Protein AF-A0A969QSE3-F1 (afdb_monomer_lite)

Secondary structure (DSSP, 8-state):
-EE---TTT-TT-SS--TTTHHHHHHHHHHHHHHHT-TT----EEEESSTT-TT-GGGSSEEEEEEETTEEEEEE---TTS-S--EEEEEEEEGGGHHHHHHHHHHHHHHHPPTT--HHHHHHHH-HHHHHHHHHHPPP-----SS-----------HHHHHHHHHHHHHHTS-HHHHHHHHHHHHHHHHHHTT-

Structure (mmCIF, N/CA/C/O backbone):
data_AF-A0A969QSE3-F1
#
_entry.id   AF-A0A969QSE3-F1
#
loop_
_atom_site.group_PDB
_atom_site.id
_atom_site.type_symbol
_atom_site.label_atom_id
_atom_site.label_alt_id
_atom_site.label_comp_id
_atom_site.label_asym_id
_atom_site.label_entity_id
_atom_site.label_seq_id
_atom_site.pdbx_PDB_ins_code
_atom_site.Cartn_x
_atom_site.Cartn_y
_atom_site.Cartn_z
_atom_site.occupancy
_atom_site.B_iso_or_equiv
_atom_site.auth_seq_id
_atom_site.auth_comp_id
_atom_site.auth_asym_id
_atom_site.auth_atom_id
_atom_site.pdbx_PDB_model_num
ATOM 1 N N . SER A 1 1 ? 9.132 3.512 5.577 1.00 93.38 1 SER A N 1
ATOM 2 C CA . SER A 1 1 ? 8.564 3.613 4.216 1.00 93.38 1 SER A CA 1
ATOM 3 C C . SER A 1 1 ? 9.382 4.597 3.387 1.00 93.38 1 SER A C 1
ATOM 5 O O . SER A 1 1 ? 10.108 5.390 3.974 1.00 93.38 1 SER A O 1
ATOM 7 N N . MET A 1 2 ? 9.326 4.534 2.052 1.00 97.81 2 MET A N 1
ATOM 8 C CA . MET A 1 2 ? 10.009 5.485 1.151 1.00 97.81 2 MET A CA 1
ATOM 9 C C . MET A 1 2 ? 9.175 5.749 -0.107 1.00 97.81 2 MET A C 1
ATOM 11 O O . MET A 1 2 ? 8.493 4.849 -0.591 1.00 97.81 2 MET A O 1
ATOM 15 N N . ALA A 1 3 ? 9.269 6.954 -0.664 1.00 98.38 3 ALA A N 1
ATOM 16 C CA . ALA A 1 3 ? 8.652 7.330 -1.933 1.00 98.38 3 ALA A CA 1
ATOM 17 C C . ALA A 1 3 ? 9.656 8.064 -2.828 1.00 98.38 3 ALA A C 1
ATOM 19 O O . ALA A 1 3 ? 10.580 8.700 -2.326 1.00 98.38 3 ALA A O 1
ATOM 20 N N . CYS A 1 4 ? 9.476 7.991 -4.150 1.00 98.38 4 CYS A N 1
ATOM 21 C CA . CYS A 1 4 ? 10.187 8.881 -5.072 1.00 98.38 4 CYS A CA 1
ATOM 22 C C . CYS A 1 4 ? 9.417 10.199 -5.253 1.00 98.38 4 CYS A C 1
ATOM 24 O O . CYS A 1 4 ? 8.194 10.180 -5.078 1.00 98.38 4 CYS A O 1
ATOM 26 N N . PRO A 1 5 ? 10.072 11.282 -5.716 1.00 98.31 5 PRO A N 1
ATOM 27 C CA . PRO A 1 5 ? 9.409 12.571 -5.916 1.00 98.31 5 PRO A CA 1
ATOM 28 C C . PRO A 1 5 ? 8.166 12.492 -6.808 1.00 98.31 5 PRO A C 1
ATOM 30 O O . PRO A 1 5 ? 7.096 12.957 -6.432 1.00 98.31 5 PRO A O 1
ATOM 33 N N . ALA A 1 6 ? 8.279 11.806 -7.953 1.00 98.38 6 ALA A N 1
ATOM 34 C CA . ALA A 1 6 ? 7.223 11.729 -8.963 1.00 98.38 6 ALA A CA 1
ATOM 35 C C . ALA A 1 6 ? 6.700 13.128 -9.363 1.00 98.38 6 ALA A C 1
ATOM 37 O O . ALA A 1 6 ? 7.498 14.015 -9.666 1.00 98.38 6 ALA A O 1
ATOM 38 N N . LEU A 1 7 ? 5.384 13.325 -9.424 1.00 96.75 7 LEU A N 1
ATOM 39 C CA . LEU A 1 7 ? 4.792 14.622 -9.741 1.00 96.75 7 LEU A CA 1
ATOM 40 C C . LEU A 1 7 ? 5.011 15.631 -8.593 1.00 96.75 7 LE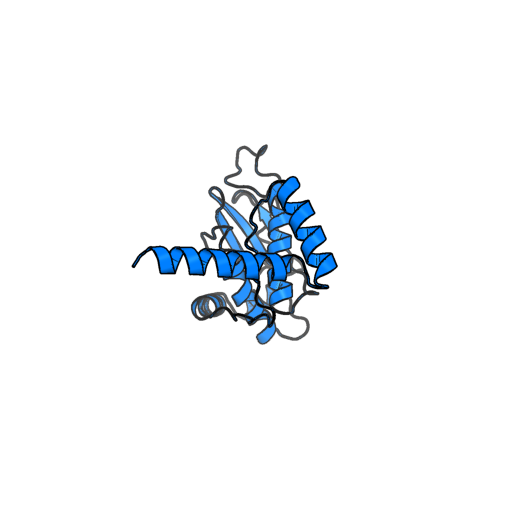U A C 1
ATOM 42 O O . LEU A 1 7 ? 4.916 15.250 -7.423 1.00 96.75 7 LEU A O 1
ATOM 46 N N . PRO A 1 8 ? 5.227 16.928 -8.893 1.00 97.31 8 PRO A N 1
ATOM 47 C CA . PRO A 1 8 ? 5.094 17.569 -10.209 1.00 97.31 8 PRO A CA 1
ATOM 48 C C . PRO A 1 8 ? 6.410 17.708 -10.998 1.00 97.31 8 PRO A C 1
ATOM 50 O O . PRO A 1 8 ? 6.396 18.232 -12.106 1.00 97.31 8 PRO A O 1
ATOM 53 N N . THR A 1 9 ? 7.551 17.301 -10.438 1.00 97.44 9 THR A N 1
ATOM 54 C CA . THR A 1 9 ? 8.877 17.646 -10.986 1.00 97.44 9 THR A CA 1
ATOM 55 C C . THR A 1 9 ? 9.493 16.559 -11.863 1.00 97.44 9 THR A C 1
ATOM 57 O O . THR A 1 9 ? 10.324 16.857 -12.719 1.00 97.44 9 THR A O 1
ATOM 60 N N . CYS A 1 10 ? 9.105 15.295 -11.689 1.00 98.06 10 CYS A N 1
ATOM 61 C CA . CYS A 1 10 ? 9.597 14.197 -12.513 1.00 98.06 10 CYS A CA 1
ATOM 62 C C . CYS A 1 10 ? 8.809 14.111 -13.826 1.00 98.06 10 CYS A C 1
ATOM 64 O O . CYS A 1 10 ? 7.653 13.692 -13.833 1.00 98.06 10 CYS A O 1
ATOM 66 N N . GLY A 1 11 ? 9.462 14.411 -14.952 1.00 97.38 11 GLY A N 1
ATOM 67 C CA . GLY A 1 11 ? 8.855 14.317 -16.289 1.00 97.38 11 GLY A CA 1
ATOM 68 C C . GLY A 1 11 ? 8.503 12.895 -16.753 1.00 97.38 11 GLY A C 1
ATOM 69 O O . GLY A 1 11 ? 7.900 12.738 -17.808 1.00 97.38 11 GLY A O 1
ATOM 70 N N . LEU A 1 12 ? 8.875 11.864 -15.984 1.00 97.88 12 LEU A N 1
ATOM 71 C CA . LEU A 1 12 ? 8.561 10.456 -16.262 1.00 97.88 12 LEU A CA 1
ATOM 72 C C . LEU A 1 12 ? 7.445 9.902 -15.363 1.00 97.88 12 LEU A C 1
ATOM 74 O O . LEU A 1 12 ? 7.096 8.728 -15.474 1.00 97.88 12 LEU A O 1
ATOM 78 N N . ALA A 1 13 ? 6.922 10.701 -14.429 1.00 97.56 13 ALA A N 1
ATOM 79 C CA . ALA A 1 13 ? 5.898 10.239 -13.506 1.00 97.56 13 ALA A CA 1
ATOM 80 C C . ALA A 1 13 ? 4.570 9.996 -14.234 1.00 97.56 13 ALA A C 1
ATOM 82 O O . ALA A 1 13 ? 4.038 10.885 -14.895 1.00 97.56 13 ALA A O 1
ATOM 83 N N . THR A 1 14 ? 4.014 8.796 -14.071 1.00 97.19 14 THR A N 1
ATOM 84 C CA . THR A 1 14 ? 2.675 8.438 -14.557 1.00 97.19 14 THR A CA 1
ATOM 85 C C . THR A 1 14 ? 1.607 8.710 -13.499 1.00 97.19 14 THR A C 1
ATOM 87 O O . THR A 1 14 ? 0.441 8.921 -13.831 1.00 97.19 14 THR A O 1
ATOM 90 N N . THR A 1 15 ? 1.994 8.732 -12.219 1.00 97.50 15 THR A N 1
ATOM 91 C CA . THR A 1 15 ? 1.124 9.082 -11.092 1.00 97.50 15 THR A CA 1
ATOM 92 C C . THR A 1 15 ? 1.912 9.617 -9.888 1.00 97.50 15 THR A C 1
ATOM 94 O O . THR A 1 15 ? 3.134 9.764 -9.935 1.00 97.50 15 THR A O 1
ATOM 97 N N . GLU A 1 16 ? 1.202 9.944 -8.810 1.00 98.00 16 GLU A N 1
ATOM 98 C CA . GLU A 1 16 ? 1.751 10.484 -7.569 1.00 98.00 16 GLU A CA 1
ATOM 99 C C . GLU A 1 16 ? 2.564 9.441 -6.788 1.00 98.00 16 GLU A C 1
ATOM 101 O O . GLU A 1 16 ? 2.345 8.235 -6.902 1.00 98.00 16 GLU A O 1
ATOM 106 N N . SER A 1 17 ? 3.492 9.909 -5.951 1.00 98.00 17 SER A N 1
ATOM 107 C CA . SER A 1 17 ? 4.258 9.053 -5.038 1.00 98.00 17 SER A CA 1
ATOM 108 C C . SER A 1 17 ? 4.524 9.762 -3.710 1.00 98.00 17 SER A C 1
ATOM 110 O O . SER A 1 17 ? 3.801 9.529 -2.746 1.00 98.00 17 SER A O 1
ATOM 112 N N . GLU A 1 18 ? 5.491 10.685 -3.648 1.00 98.25 18 GLU A N 1
ATOM 113 C CA . GLU A 1 18 ? 5.876 11.372 -2.402 1.00 98.25 18 GLU A CA 1
ATOM 114 C C . GLU A 1 18 ? 4.697 12.067 -1.712 1.00 98.25 18 GLU A C 1
ATOM 116 O O . GLU A 1 18 ? 4.471 11.872 -0.520 1.00 98.25 18 GLU A O 1
ATOM 121 N N . ARG A 1 19 ? 3.904 12.826 -2.477 1.00 97.75 19 ARG A N 1
ATOM 122 C CA . ARG A 1 19 ? 2.812 13.653 -1.944 1.00 97.75 19 ARG A CA 1
ATOM 123 C C . ARG A 1 19 ? 1.616 12.856 -1.419 1.00 97.75 19 ARG A C 1
ATOM 125 O O . ARG A 1 19 ? 0.876 13.368 -0.586 1.00 97.75 19 ARG A O 1
ATOM 132 N N . VAL A 1 20 ? 1.422 11.624 -1.893 1.00 97.00 20 VAL A N 1
ATOM 133 C CA . VAL A 1 20 ? 0.294 10.759 -1.496 1.00 97.00 20 VAL A CA 1
ATOM 134 C C . VAL A 1 20 ? 0.697 9.666 -0.513 1.00 97.00 20 VAL A C 1
ATOM 136 O O . VAL A 1 20 ? -0.157 9.178 0.220 1.00 97.00 20 VAL A O 1
ATOM 139 N N . LEU A 1 21 ? 1.980 9.298 -0.427 1.00 97.75 21 LEU A N 1
ATOM 140 C CA . LEU A 1 21 ? 2.430 8.242 0.480 1.00 97.75 21 LEU A CA 1
ATOM 141 C C . LEU A 1 21 ? 1.956 8.441 1.939 1.00 97.75 21 LEU A C 1
ATOM 143 O O . LEU A 1 21 ? 1.525 7.449 2.526 1.00 97.75 21 LEU A O 1
ATOM 147 N N . PRO A 1 22 ? 1.962 9.652 2.541 1.00 97.44 22 PRO A N 1
ATOM 148 C CA . PRO A 1 22 ? 1.460 9.837 3.904 1.00 97.44 22 PRO A CA 1
ATOM 149 C C . PRO A 1 22 ? 0.011 9.365 4.101 1.00 97.44 22 PRO A C 1
ATOM 151 O O . PRO A 1 22 ? -0.251 8.604 5.032 1.00 97.44 22 PRO A O 1
ATOM 154 N N . SER A 1 23 ? -0.908 9.720 3.194 1.00 96.94 23 SER A N 1
ATOM 155 C CA . SER A 1 23 ? -2.316 9.306 3.291 1.00 96.94 23 SER A CA 1
ATOM 156 C C . SER A 1 23 ? -2.495 7.811 3.024 1.00 96.94 23 SER A C 1
ATOM 158 O O . SER A 1 23 ? -3.312 7.154 3.668 1.00 96.94 23 SER A O 1
ATOM 160 N N . ILE A 1 24 ? -1.688 7.227 2.133 1.00 96.56 24 ILE A N 1
ATOM 161 C CA . ILE A 1 24 ? -1.673 5.775 1.914 1.00 96.56 24 ILE A CA 1
ATOM 162 C C . ILE A 1 24 ? -1.216 5.030 3.169 1.00 96.56 24 ILE A C 1
ATOM 164 O O . ILE A 1 24 ? -1.834 4.036 3.544 1.00 96.56 24 ILE A O 1
ATOM 168 N N . LEU A 1 25 ? -0.185 5.515 3.864 1.00 96.69 25 LEU A N 1
ATOM 169 C CA . LEU A 1 25 ? 0.281 4.903 5.110 1.00 96.69 25 LEU A CA 1
ATOM 170 C C . LEU A 1 25 ? -0.770 4.986 6.224 1.00 96.69 25 LEU A C 1
ATOM 172 O O . LEU A 1 25 ? -0.917 4.031 6.984 1.00 96.69 25 LEU A O 1
ATOM 176 N N . GLU A 1 26 ? -1.521 6.085 6.318 1.00 96.62 26 GLU A N 1
ATOM 177 C CA . GLU A 1 26 ? -2.655 6.199 7.246 1.00 96.62 26 GLU A CA 1
ATOM 178 C C . GLU A 1 26 ? -3.741 5.161 6.946 1.00 96.62 26 GLU A C 1
ATOM 180 O O . GLU A 1 26 ? -4.214 4.480 7.859 1.00 96.62 26 GLU A O 1
ATOM 185 N N . ARG A 1 27 ? -4.088 4.976 5.668 1.00 96.19 27 ARG A N 1
ATOM 186 C CA . ARG A 1 27 ? -5.067 3.968 5.230 1.00 96.19 27 ARG A CA 1
ATOM 187 C C . ARG A 1 27 ? -4.594 2.549 5.539 1.00 96.19 27 ARG A C 1
ATOM 189 O O . ARG A 1 27 ? -5.343 1.781 6.134 1.00 96.19 27 ARG A O 1
ATOM 196 N N . VAL A 1 28 ? -3.335 2.223 5.239 1.00 96.00 28 VAL A N 1
ATOM 197 C CA . VAL A 1 28 ? -2.715 0.931 5.592 1.00 96.00 28 VAL A CA 1
ATOM 198 C C . VAL A 1 28 ? -2.799 0.677 7.102 1.00 96.00 28 VAL A C 1
ATOM 200 O O . VAL A 1 28 ? -3.270 -0.379 7.520 1.00 96.00 28 VAL A O 1
ATOM 203 N N . ARG A 1 29 ? -2.401 1.654 7.931 1.00 95.50 29 ARG A N 1
ATOM 204 C CA . ARG A 1 29 ? -2.464 1.554 9.403 1.00 95.50 29 ARG A CA 1
ATOM 205 C C . ARG A 1 29 ? -3.890 1.388 9.920 1.00 95.50 29 ARG A C 1
ATOM 207 O O . ARG A 1 29 ? -4.115 0.632 10.862 1.00 95.50 29 ARG A O 1
ATOM 214 N N . SER A 1 30 ? -4.854 2.071 9.305 1.00 95.62 30 SER A N 1
ATOM 215 C CA . SER A 1 30 ? -6.275 1.928 9.630 1.00 95.62 30 SER A CA 1
ATOM 216 C C . SER A 1 30 ? -6.756 0.492 9.402 1.00 95.62 30 SER A C 1
ATOM 218 O O . SER A 1 30 ? -7.373 -0.097 10.292 1.00 95.62 30 SER A O 1
ATOM 220 N N . VAL A 1 31 ? -6.396 -0.122 8.267 1.00 95.06 31 VAL A N 1
ATOM 221 C CA . VAL A 1 31 ? -6.729 -1.531 7.991 1.00 95.06 31 VAL A CA 1
ATOM 222 C C . VAL A 1 31 ? -6.015 -2.465 8.970 1.00 95.06 31 VAL A C 1
ATOM 224 O O . VAL A 1 31 ? -6.662 -3.346 9.530 1.00 95.06 31 VAL A O 1
ATOM 227 N N . LEU A 1 32 ? -4.725 -2.247 9.248 1.00 94.56 32 LEU A N 1
ATOM 228 C CA . LEU A 1 32 ? -3.975 -3.034 10.239 1.00 94.56 32 LEU A CA 1
ATOM 229 C C . LEU A 1 32 ? -4.628 -2.994 11.624 1.00 94.56 32 LEU A C 1
ATOM 231 O O . LEU A 1 32 ? -4.826 -4.024 12.266 1.00 94.56 32 LEU A O 1
ATOM 235 N N . THR A 1 33 ? -5.052 -1.809 12.053 1.00 94.69 33 THR A N 1
ATOM 236 C CA . THR A 1 33 ? -5.762 -1.622 13.322 1.00 94.69 33 THR A CA 1
ATOM 237 C C . THR A 1 33 ? -7.107 -2.349 13.306 1.00 94.69 33 THR A C 1
ATOM 239 O O . THR A 1 33 ? -7.440 -3.048 14.262 1.00 94.69 33 THR A O 1
ATOM 242 N N . LYS A 1 34 ? -7.860 -2.251 12.200 1.00 92.50 34 LYS A N 1
ATOM 243 C CA . LYS A 1 34 ? -9.152 -2.929 12.010 1.00 92.50 34 LYS A CA 1
ATOM 244 C C . LYS A 1 34 ? -9.036 -4.452 12.124 1.00 92.50 34 LYS A C 1
ATOM 246 O O . LYS A 1 34 ? -9.896 -5.073 12.743 1.00 92.50 34 LYS A O 1
ATOM 251 N N . VAL A 1 35 ? -7.987 -5.055 11.562 1.00 92.38 35 VAL A N 1
ATOM 252 C CA . VAL A 1 35 ? -7.764 -6.512 11.641 1.00 92.38 35 VAL A CA 1
ATOM 253 C C . VAL A 1 35 ? -7.103 -6.949 12.957 1.00 92.38 35 VAL A C 1
ATOM 255 O O . VAL A 1 35 ? -7.000 -8.146 13.237 1.00 92.38 35 VAL A O 1
ATOM 258 N N . GLY A 1 36 ? -6.695 -5.998 13.803 1.00 92.50 36 GLY A N 1
ATOM 259 C CA . GLY A 1 36 ? -6.053 -6.241 15.093 1.00 92.50 36 GLY A CA 1
ATOM 260 C C . GLY A 1 36 ? -4.581 -6.636 14.973 1.00 92.50 36 GLY A C 1
ATOM 261 O O . GLY A 1 36 ? -4.186 -7.617 15.601 1.00 92.50 36 GLY A O 1
ATOM 262 N N . LEU A 1 37 ? -3.829 -5.898 14.150 1.00 93.06 37 LEU A N 1
ATOM 263 C CA . LEU A 1 37 ? -2.371 -5.944 13.960 1.00 93.06 37 LEU A CA 1
ATOM 264 C C . LEU A 1 37 ? -1.739 -4.527 14.102 1.00 93.06 37 LEU A C 1
ATOM 266 O O . LEU A 1 37 ? -1.041 -4.076 13.197 1.00 93.06 37 LEU A O 1
ATOM 270 N N . PRO A 1 38 ? -2.026 -3.748 15.168 1.00 92.06 38 PRO A N 1
ATOM 271 C CA . PRO A 1 38 ? -1.598 -2.342 15.253 1.00 92.06 38 PRO A CA 1
ATOM 272 C C . PRO A 1 38 ? -0.080 -2.152 15.414 1.00 92.06 38 PRO A C 1
ATOM 274 O O . PRO A 1 38 ? 0.448 -1.125 14.993 1.00 92.06 38 PRO A O 1
ATOM 277 N N . GLU A 1 39 ? 0.606 -3.135 16.001 1.00 90.62 39 GLU A N 1
ATOM 278 C CA . GLU A 1 39 ? 2.053 -3.096 16.261 1.00 90.62 39 GLU A CA 1
ATOM 279 C C . GLU A 1 39 ? 2.882 -3.642 15.088 1.00 90.62 39 GLU A C 1
ATOM 281 O O . GLU A 1 39 ? 4.101 -3.489 15.060 1.00 90.62 39 GLU A O 1
ATOM 286 N N . ASP A 1 40 ? 2.240 -4.286 14.109 1.00 91.19 40 ASP A N 1
ATOM 287 C CA . ASP A 1 40 ? 2.937 -4.827 12.950 1.00 91.19 40 ASP A CA 1
ATOM 288 C C . ASP A 1 40 ? 3.399 -3.689 12.022 1.00 91.19 40 ASP A C 1
ATOM 290 O O . ASP A 1 40 ? 2.704 -2.694 11.769 1.00 91.19 40 ASP A O 1
ATOM 294 N N . HIS A 1 41 ? 4.615 -3.827 11.501 1.00 87.75 41 HIS A N 1
ATOM 295 C CA . HIS A 1 41 ? 5.249 -2.838 10.638 1.00 87.75 41 HIS A CA 1
ATOM 296 C C . HIS A 1 41 ? 5.762 -3.501 9.372 1.00 87.75 41 HIS A C 1
ATOM 298 O O . HIS A 1 41 ? 6.498 -4.479 9.441 1.00 87.75 41 HIS A O 1
ATOM 304 N N . PHE A 1 42 ? 5.416 -2.925 8.221 1.00 93.81 42 PHE A N 1
ATOM 305 C CA . PHE A 1 42 ? 5.817 -3.447 6.917 1.00 93.81 42 PHE A CA 1
ATOM 306 C C . PHE A 1 42 ? 6.693 -2.450 6.163 1.00 93.81 42 PHE A C 1
ATOM 308 O O . PHE A 1 42 ? 6.499 -1.226 6.222 1.00 93.81 42 PHE A O 1
ATOM 315 N N . VAL A 1 43 ? 7.639 -2.967 5.386 1.00 96.88 43 VAL A N 1
ATOM 316 C CA . VAL A 1 43 ? 8.444 -2.175 4.459 1.00 96.88 43 VAL A CA 1
ATOM 317 C C . VAL A 1 43 ? 7.569 -1.753 3.281 1.00 96.88 43 VAL A C 1
ATOM 319 O O . VAL A 1 43 ? 7.394 -2.492 2.318 1.00 96.88 43 VAL A O 1
ATOM 322 N N . VAL A 1 44 ? 7.037 -0.530 3.348 1.00 97.81 44 VAL A N 1
ATOM 323 C CA . VAL A 1 44 ? 6.234 0.074 2.270 1.00 97.81 44 VAL A CA 1
ATOM 324 C C . VAL A 1 44 ? 7.080 0.997 1.402 1.00 97.81 44 VAL A C 1
ATOM 326 O O . VAL A 1 44 ? 7.740 1.906 1.924 1.00 97.81 44 VAL A O 1
ATOM 329 N N . ARG A 1 45 ? 7.039 0.815 0.080 1.00 98.38 45 ARG A N 1
ATOM 330 C CA . ARG A 1 45 ? 7.729 1.694 -0.876 1.00 98.38 45 ARG A CA 1
ATOM 331 C C . ARG A 1 45 ? 6.833 2.045 -2.058 1.00 98.38 45 ARG A C 1
ATOM 333 O O . ARG A 1 45 ? 6.082 1.204 -2.537 1.00 98.38 45 ARG A O 1
ATOM 340 N N . MET A 1 46 ? 6.929 3.283 -2.534 1.00 98.44 46 MET A N 1
ATOM 341 C CA . MET A 1 46 ? 6.085 3.803 -3.611 1.00 98.44 46 MET A CA 1
ATOM 342 C C . MET A 1 46 ? 6.921 4.509 -4.683 1.00 98.44 46 MET A C 1
ATOM 344 O O . MET A 1 46 ? 7.838 5.270 -4.371 1.00 98.44 46 MET A O 1
ATOM 348 N N . THR A 1 47 ? 6.615 4.263 -5.955 1.00 98.56 47 THR A N 1
ATOM 349 C CA . THR A 1 47 ? 7.166 5.015 -7.086 1.00 98.56 47 THR A CA 1
ATOM 350 C C . THR A 1 47 ? 6.072 5.451 -8.039 1.00 98.56 47 THR A C 1
ATOM 352 O O . THR A 1 47 ? 5.118 4.725 -8.282 1.00 98.56 47 THR A O 1
ATOM 355 N N . GLY A 1 48 ? 6.231 6.633 -8.631 1.00 98.12 48 GLY A N 1
ATOM 356 C CA . GLY A 1 48 ? 5.254 7.188 -9.571 1.00 98.12 48 GLY A CA 1
ATOM 357 C C . GLY A 1 48 ? 5.367 6.654 -11.000 1.00 98.12 48 GLY A C 1
ATOM 358 O O . GLY A 1 48 ? 4.635 7.127 -11.855 1.00 98.12 48 GLY A O 1
ATOM 359 N N . CYS A 1 49 ? 6.304 5.745 -11.287 1.00 98.19 49 CYS A N 1
ATOM 360 C CA . CYS A 1 49 ? 6.520 5.098 -12.589 1.00 98.19 49 CYS A CA 1
ATOM 361 C C . CYS A 1 49 ? 7.341 3.793 -12.397 1.00 98.19 49 CYS A C 1
ATOM 363 O O . CYS A 1 49 ? 7.889 3.592 -11.299 1.00 98.19 49 CYS A O 1
ATOM 365 N N . PRO A 1 50 ? 7.488 2.924 -13.422 1.00 98.06 50 PRO A N 1
ATOM 366 C CA . PRO A 1 50 ? 8.195 1.639 -13.298 1.00 98.06 50 PRO A CA 1
ATOM 367 C C . PRO A 1 50 ? 9.727 1.734 -13.184 1.00 98.06 50 PRO A C 1
ATOM 369 O O . PRO A 1 50 ? 10.384 0.718 -12.970 1.00 98.06 50 PRO A O 1
ATOM 372 N N . ASN A 1 51 ? 10.321 2.934 -13.234 1.00 98.31 51 ASN A N 1
ATOM 373 C CA . ASN A 1 51 ? 11.777 3.115 -13.098 1.00 98.31 51 ASN A CA 1
ATOM 374 C C . ASN A 1 51 ? 12.330 2.727 -11.715 1.00 98.31 51 ASN A C 1
ATOM 376 O O . ASN A 1 51 ? 13.533 2.544 -11.559 1.00 98.31 51 ASN A O 1
ATOM 380 N N . GLY A 1 52 ? 11.478 2.633 -10.689 1.00 97.31 52 GLY A N 1
ATOM 381 C CA . GLY A 1 52 ? 11.873 2.037 -9.413 1.00 97.31 52 GLY A CA 1
ATOM 382 C C . GLY A 1 52 ? 12.802 2.883 -8.529 1.00 97.31 52 GLY A C 1
ATOM 383 O O . GLY A 1 52 ? 13.509 2.318 -7.700 1.00 97.31 52 GLY A O 1
ATOM 384 N N . CYS A 1 53 ? 12.794 4.221 -8.629 1.00 98.31 53 CYS A N 1
ATOM 385 C CA . CYS A 1 53 ? 13.705 5.106 -7.875 1.00 98.31 53 CYS A CA 1
ATOM 386 C C . CYS A 1 53 ? 13.680 4.897 -6.346 1.00 98.31 53 CYS A C 1
ATOM 388 O O . CYS A 1 53 ? 14.713 4.991 -5.689 1.00 98.31 53 CYS A O 1
ATOM 390 N N . ALA A 1 54 ? 12.513 4.588 -5.771 1.00 97.88 54 ALA A N 1
ATOM 391 C CA . ALA A 1 54 ? 12.371 4.305 -4.340 1.00 97.88 54 ALA A CA 1
ATOM 392 C C . ALA A 1 54 ? 12.617 2.832 -3.982 1.00 97.88 54 ALA A C 1
ATOM 394 O O . ALA A 1 54 ? 12.355 2.438 -2.851 1.00 97.88 54 ALA A O 1
ATOM 395 N N . ARG A 1 55 ? 13.107 2.018 -4.927 1.00 98.00 55 ARG A N 1
ATOM 396 C CA . ARG A 1 55 ? 13.347 0.572 -4.796 1.00 98.00 55 ARG A CA 1
ATOM 397 C C . ARG A 1 55 ? 12.094 -0.221 -4.363 1.00 98.00 55 ARG A C 1
ATOM 399 O O . ARG A 1 55 ? 12.177 -0.958 -3.375 1.00 98.00 55 ARG A O 1
ATOM 406 N N . PRO A 1 56 ? 10.943 -0.075 -5.055 1.00 97.94 56 PRO A N 1
ATOM 407 C CA . PRO A 1 56 ? 9.677 -0.714 -4.679 1.00 97.94 56 PRO A CA 1
ATOM 408 C C . PRO A 1 56 ? 9.699 -2.238 -4.843 1.00 97.94 56 PRO A C 1
ATOM 410 O O . PRO A 1 56 ? 9.025 -2.932 -4.098 1.00 97.94 56 PRO A O 1
ATOM 413 N N . TYR A 1 57 ? 10.543 -2.766 -5.733 1.00 98.06 57 TYR A N 1
ATOM 414 C CA . TYR A 1 57 ? 10.728 -4.207 -5.952 1.00 98.06 57 TYR A CA 1
ATOM 415 C C . TYR A 1 57 ? 11.487 -4.917 -4.815 1.00 98.06 57 TYR A C 1
ATOM 417 O O . TYR A 1 57 ? 11.716 -6.115 -4.877 1.00 98.06 57 TYR A O 1
ATOM 425 N N . LEU A 1 58 ? 11.901 -4.174 -3.785 1.00 97.69 58 LEU A N 1
ATOM 426 C CA . LEU A 1 58 ? 12.542 -4.667 -2.561 1.00 97.69 58 LEU A CA 1
ATOM 427 C C . LEU A 1 58 ? 11.698 -4.290 -1.328 1.00 97.69 58 LEU A C 1
ATOM 429 O O . LEU A 1 58 ? 12.239 -3.976 -0.270 1.00 97.69 58 LEU A O 1
ATOM 433 N N . ALA A 1 59 ? 10.381 -4.171 -1.488 1.00 97.62 59 ALA A N 1
ATOM 434 C CA . ALA A 1 59 ? 9.447 -3.867 -0.410 1.00 97.62 59 ALA A CA 1
ATOM 435 C C . ALA A 1 59 ? 8.512 -5.042 -0.159 1.00 97.62 59 ALA A C 1
ATOM 437 O O . ALA A 1 59 ? 8.068 -5.692 -1.103 1.00 97.62 59 ALA A O 1
ATOM 438 N N . GLU A 1 60 ? 8.159 -5.251 1.107 1.00 97.31 60 GLU A N 1
ATOM 439 C CA . GLU A 1 60 ? 7.075 -6.164 1.471 1.00 97.31 60 GLU A CA 1
ATOM 440 C C . GLU A 1 60 ? 5.758 -5.719 0.818 1.00 97.31 60 GLU A C 1
ATOM 442 O O . GLU A 1 60 ? 4.975 -6.557 0.382 1.00 97.31 60 GLU A O 1
ATOM 447 N N . MET A 1 61 ? 5.551 -4.398 0.700 1.00 97.44 61 MET A N 1
ATOM 448 C CA . MET A 1 61 ? 4.466 -3.785 -0.071 1.00 97.44 61 MET A CA 1
ATOM 449 C C . MET A 1 61 ? 4.999 -2.685 -0.996 1.00 97.44 61 MET A C 1
ATOM 451 O O . MET A 1 61 ? 5.349 -1.583 -0.552 1.00 97.44 61 MET A O 1
ATOM 455 N N . GLY A 1 62 ? 5.053 -2.985 -2.292 1.00 97.94 62 GLY A N 1
ATOM 456 C CA . GLY A 1 62 ? 5.494 -2.072 -3.342 1.00 97.94 62 GLY A CA 1
ATOM 457 C C . GLY A 1 62 ? 4.326 -1.503 -4.147 1.00 97.94 62 GLY A C 1
ATOM 458 O O . GLY A 1 62 ? 3.484 -2.248 -4.638 1.00 97.94 62 GLY A O 1
ATOM 459 N N . PHE A 1 63 ? 4.303 -0.184 -4.332 1.00 98.31 63 PHE A N 1
ATOM 460 C CA . PHE A 1 63 ? 3.364 0.507 -5.221 1.00 98.31 63 PHE A CA 1
ATOM 461 C C . PHE A 1 63 ? 4.121 1.110 -6.401 1.00 98.31 63 PHE A C 1
ATOM 463 O O . PHE A 1 63 ? 4.982 1.970 -6.203 1.00 98.31 63 PHE A O 1
ATOM 470 N N . VAL A 1 64 ? 3.799 0.685 -7.621 1.00 98.50 64 VAL A N 1
ATOM 471 C CA . VAL A 1 64 ? 4.480 1.126 -8.845 1.00 98.50 64 VAL A CA 1
ATOM 472 C C . VAL A 1 64 ? 3.486 1.820 -9.768 1.00 98.50 64 VAL A C 1
ATOM 474 O O . VAL A 1 64 ? 2.515 1.227 -10.217 1.00 98.50 64 VAL A O 1
ATOM 477 N N . GLY A 1 65 ? 3.704 3.100 -10.044 1.00 97.81 65 GLY A N 1
ATOM 478 C CA . GLY A 1 65 ? 2.786 3.923 -10.823 1.00 97.81 65 GLY A CA 1
ATOM 479 C C . GLY A 1 65 ? 2.581 3.431 -12.255 1.00 97.81 65 GLY A C 1
ATOM 480 O O . GLY A 1 65 ? 3.554 3.251 -12.993 1.00 97.81 65 GLY A O 1
ATOM 481 N N . ARG A 1 66 ? 1.314 3.280 -12.665 1.00 95.81 66 ARG A N 1
ATOM 482 C CA . ARG A 1 66 ? 0.929 2.840 -14.018 1.00 95.81 66 ARG A CA 1
ATOM 483 C C . ARG A 1 66 ? 0.193 3.926 -14.799 1.00 95.81 66 ARG A C 1
ATOM 485 O O . ARG A 1 66 ? 0.544 4.201 -15.942 1.00 95.81 66 ARG A O 1
ATOM 492 N N . SER A 1 67 ? -0.797 4.555 -14.177 1.00 96.19 67 SER A N 1
ATOM 493 C CA . SER A 1 67 ? -1.576 5.671 -14.725 1.00 96.19 67 SER A CA 1
ATOM 494 C C . SER A 1 67 ? -2.117 6.525 -13.571 1.00 96.19 67 SER A C 1
ATOM 496 O O . SER A 1 67 ? -2.009 6.100 -12.419 1.00 96.19 67 SER A O 1
ATOM 498 N N . PRO A 1 68 ? -2.705 7.709 -13.816 1.00 96.12 68 PRO A N 1
ATOM 499 C CA . PRO A 1 68 ? -3.202 8.563 -12.739 1.00 96.12 68 PRO A CA 1
ATOM 500 C C . PRO A 1 68 ? -4.148 7.815 -11.783 1.00 96.12 68 PRO A C 1
ATOM 502 O O . PRO A 1 68 ? -5.176 7.298 -12.212 1.00 96.12 68 PRO A O 1
ATOM 505 N N . GLY A 1 69 ? -3.780 7.728 -10.499 1.00 94.81 69 GLY A N 1
ATOM 506 C CA . GLY A 1 69 ? -4.571 7.062 -9.458 1.00 94.81 69 GLY A CA 1
ATOM 507 C C . GLY A 1 69 ? -4.510 5.529 -9.471 1.00 94.81 69 GLY A C 1
ATOM 508 O O . GLY A 1 69 ? -5.220 4.897 -8.691 1.00 94.81 69 GLY A O 1
ATOM 509 N N . VAL A 1 70 ? -3.681 4.924 -10.328 1.00 97.50 70 VAL A N 1
ATOM 510 C CA . VAL A 1 70 ? -3.581 3.468 -10.496 1.00 97.50 70 VAL A CA 1
ATOM 511 C C . VAL A 1 70 ? -2.135 3.008 -10.352 1.00 97.50 70 VAL A C 1
ATOM 513 O O . VAL A 1 70 ? -1.217 3.529 -10.997 1.00 97.50 70 VAL A O 1
ATOM 516 N N . TYR A 1 71 ? -1.954 1.969 -9.546 1.00 98.31 71 TYR A N 1
ATOM 517 C CA . TYR A 1 71 ? -0.659 1.379 -9.237 1.00 98.31 71 TYR A CA 1
ATOM 518 C C . TYR A 1 71 ? -0.649 -0.106 -9.589 1.00 98.31 71 TYR A C 1
ATOM 520 O O . TYR A 1 71 ? -1.646 -0.799 -9.439 1.00 98.31 71 TYR A O 1
ATOM 528 N N . GLU A 1 72 ? 0.488 -0.620 -10.022 1.00 97.94 72 GLU A N 1
ATOM 529 C CA . GLU A 1 72 ? 0.793 -2.036 -9.906 1.00 97.94 72 GLU A CA 1
ATOM 530 C C . GLU A 1 72 ? 1.235 -2.318 -8.464 1.00 97.94 72 GLU A C 1
ATOM 532 O O . GLU A 1 72 ? 2.044 -1.580 -7.891 1.00 97.94 72 GLU A O 1
ATOM 537 N N . PHE A 1 73 ? 0.672 -3.364 -7.865 1.00 97.75 73 PHE A N 1
ATOM 538 C CA . PHE A 1 73 ? 0.929 -3.743 -6.482 1.00 97.75 73 PHE A CA 1
ATOM 539 C C . PHE A 1 73 ? 1.838 -4.969 -6.434 1.00 97.75 73 PHE A C 1
ATOM 541 O O . PHE A 1 73 ? 1.523 -6.005 -7.022 1.00 97.75 73 PHE A O 1
ATOM 548 N N . TRP A 1 74 ? 2.961 -4.831 -5.736 1.00 98.12 74 TRP A N 1
ATOM 549 C CA . TRP A 1 74 ? 4.037 -5.813 -5.635 1.00 98.12 74 TRP A CA 1
ATOM 550 C C . TRP A 1 74 ? 4.161 -6.316 -4.196 1.00 98.12 74 TRP A C 1
ATOM 552 O O . TRP A 1 74 ? 4.109 -5.512 -3.262 1.00 98.12 74 TRP A O 1
ATOM 562 N N . LEU A 1 75 ? 4.348 -7.627 -4.022 1.00 97.44 75 LEU A N 1
ATOM 563 C CA . LEU A 1 75 ? 4.427 -8.290 -2.714 1.00 97.44 75 LEU A CA 1
ATOM 564 C C . LEU A 1 75 ? 5.586 -9.291 -2.651 1.00 97.44 75 LEU A C 1
ATOM 566 O O . LEU A 1 75 ? 6.068 -9.763 -3.677 1.00 97.44 75 LEU A O 1
ATOM 570 N N . GLY A 1 76 ? 5.998 -9.662 -1.437 1.00 93.81 76 GLY A N 1
ATOM 571 C CA . GLY A 1 76 ? 6.831 -10.849 -1.206 1.00 93.81 76 GLY A CA 1
ATOM 572 C C . GLY A 1 76 ? 8.335 -10.621 -1.037 1.00 93.81 76 GLY A C 1
ATOM 573 O O . GLY A 1 76 ? 9.045 -11.594 -0.786 1.00 93.81 76 GLY A O 1
ATOM 574 N N . ALA A 1 77 ? 8.844 -9.384 -1.109 1.00 96.38 77 ALA A N 1
ATOM 575 C CA . ALA A 1 77 ? 10.228 -9.110 -0.697 1.00 96.38 77 ALA A CA 1
ATOM 576 C C . ALA A 1 77 ? 10.381 -9.241 0.824 1.00 96.38 77 ALA A C 1
ATOM 578 O O . ALA A 1 77 ? 9.430 -8.976 1.551 1.00 96.38 77 ALA A O 1
ATOM 579 N N . ASP A 1 78 ? 11.570 -9.596 1.310 1.00 94.00 78 ASP A N 1
ATOM 580 C CA . ASP A 1 78 ? 11.824 -9.718 2.750 1.00 94.00 78 ASP A CA 1
ATOM 581 C C . ASP A 1 78 ? 12.178 -8.366 3.431 1.00 94.00 78 ASP A C 1
ATOM 583 O O . ASP A 1 78 ? 12.626 -7.413 2.769 1.00 94.00 78 ASP A O 1
ATOM 587 N N . PRO A 1 79 ? 12.038 -8.268 4.769 1.00 92.69 79 PRO A N 1
ATOM 588 C CA . PRO A 1 79 ? 12.388 -7.069 5.541 1.00 92.69 79 PRO A CA 1
ATOM 589 C C . PRO A 1 79 ? 13.869 -6.673 5.514 1.00 92.69 79 PRO A C 1
ATOM 591 O O . PRO A 1 79 ? 14.193 -5.532 5.853 1.00 92.69 79 PRO A O 1
ATOM 594 N N . HIS A 1 80 ? 14.767 -7.572 5.111 1.00 94.44 80 HIS A N 1
ATOM 595 C CA . HIS A 1 80 ? 16.207 -7.344 4.965 1.00 94.44 80 HIS A CA 1
ATOM 596 C C . HIS A 1 80 ? 16.624 -7.009 3.518 1.00 94.44 80 HIS A C 1
ATOM 598 O O . HIS A 1 80 ? 17.794 -6.722 3.268 1.00 94.44 80 HIS A O 1
ATOM 604 N N . GLN A 1 81 ? 15.672 -6.975 2.577 1.00 94.31 81 GLN A N 1
ATOM 605 C CA . GLN A 1 81 ? 15.866 -6.708 1.150 1.00 94.31 81 GLN A CA 1
ATOM 606 C C . GLN A 1 81 ? 16.818 -7.680 0.433 1.00 94.31 81 GLN A C 1
ATOM 608 O O . GLN A 1 81 ? 17.551 -7.271 -0.470 1.00 94.31 81 GLN A O 1
ATOM 613 N N . THR A 1 82 ? 16.791 -8.962 0.796 1.00 95.75 82 THR A N 1
ATOM 614 C CA . THR A 1 82 ? 17.570 -10.016 0.113 1.00 95.75 82 THR A CA 1
ATOM 615 C C . THR A 1 82 ? 16.815 -10.704 -1.032 1.00 95.75 82 THR A C 1
ATOM 617 O O . THR A 1 82 ? 17.430 -11.335 -1.891 1.00 95.75 82 THR A O 1
ATOM 620 N N . ARG A 1 83 ? 15.492 -10.534 -1.087 1.00 96.12 83 ARG A N 1
ATOM 621 C CA . ARG A 1 83 ? 14.567 -11.116 -2.063 1.00 96.12 83 ARG A CA 1
ATOM 622 C C . ARG A 1 83 ? 13.785 -10.027 -2.792 1.00 96.12 83 ARG A C 1
ATOM 624 O O . ARG A 1 83 ? 13.394 -9.021 -2.198 1.00 96.12 83 ARG A O 1
ATOM 631 N N . LEU A 1 84 ? 13.549 -10.243 -4.085 1.00 97.12 84 LEU A N 1
ATOM 632 C CA . LEU A 1 84 ? 12.706 -9.373 -4.904 1.00 97.12 84 LEU A CA 1
ATOM 633 C C . LEU A 1 84 ? 11.222 -9.651 -4.647 1.00 97.12 84 LEU A C 1
ATOM 635 O O . LEU A 1 84 ? 10.822 -10.794 -4.445 1.00 97.12 84 LEU A O 1
ATOM 639 N N . ALA A 1 85 ? 10.419 -8.594 -4.685 1.00 97.44 85 ALA A N 1
ATOM 640 C CA . ALA A 1 85 ? 8.972 -8.696 -4.757 1.00 97.44 85 ALA A CA 1
ATOM 641 C C . ALA A 1 85 ? 8.547 -9.147 -6.160 1.00 97.44 85 ALA A C 1
ATOM 643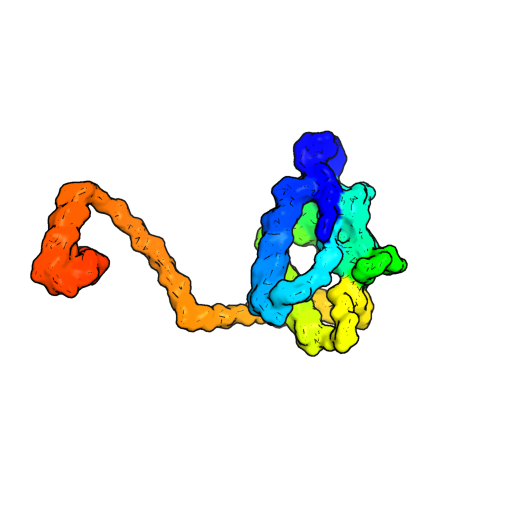 O O . ALA A 1 85 ? 9.246 -8.906 -7.146 1.00 97.44 85 ALA A O 1
ATOM 644 N N . GLU A 1 86 ? 7.355 -9.720 -6.248 1.00 97.19 86 GLU A N 1
ATOM 645 C CA . GLU A 1 86 ? 6.717 -10.143 -7.492 1.00 97.19 86 GLU A CA 1
ATOM 646 C C . GLU A 1 86 ? 5.416 -9.355 -7.730 1.00 97.19 86 GLU A C 1
ATOM 648 O O . GLU A 1 86 ? 4.785 -8.890 -6.768 1.00 97.19 86 GLU A O 1
ATOM 653 N N . PRO A 1 87 ? 4.992 -9.176 -8.996 1.00 96.19 87 PRO A N 1
ATOM 654 C CA . PRO A 1 87 ? 3.783 -8.431 -9.318 1.00 96.19 87 PRO A CA 1
ATOM 655 C C . PRO A 1 87 ? 2.551 -9.223 -8.873 1.00 96.19 87 PRO A C 1
ATOM 657 O O . PRO A 1 87 ? 2.245 -10.302 -9.387 1.00 96.19 87 PRO A O 1
ATOM 660 N N . PHE A 1 88 ? 1.814 -8.677 -7.910 1.00 96.56 88 PHE A N 1
ATOM 661 C CA . PHE A 1 88 ? 0.640 -9.327 -7.341 1.00 96.56 88 PHE A CA 1
ATOM 662 C C . PHE A 1 88 ? -0.645 -8.912 -8.069 1.00 96.56 88 PHE A C 1
ATOM 664 O O . PHE A 1 88 ? -1.392 -9.781 -8.532 1.00 96.56 88 PHE A O 1
ATOM 671 N N . ILE A 1 89 ? -0.867 -7.598 -8.229 1.00 95.88 89 ILE A N 1
ATOM 672 C CA . ILE A 1 89 ? -2.006 -7.006 -8.957 1.00 95.88 89 ILE A CA 1
ATOM 673 C C . ILE A 1 89 ? -1.488 -6.001 -9.982 1.00 95.88 89 ILE A C 1
ATOM 675 O O . ILE A 1 89 ? -0.847 -5.015 -9.628 1.00 95.88 89 ILE A O 1
ATOM 679 N N . ALA A 1 90 ? -1.831 -6.212 -11.254 1.00 94.81 90 ALA A N 1
ATOM 680 C CA . ALA A 1 90 ? -1.322 -5.402 -12.360 1.00 94.81 90 ALA A CA 1
ATOM 681 C C . ALA A 1 90 ? -1.897 -3.970 -12.404 1.00 94.81 90 ALA A C 1
ATOM 683 O O . ALA A 1 90 ? -1.286 -3.067 -12.978 1.00 94.81 90 ALA A O 1
ATOM 684 N N . SER A 1 91 ? -3.104 -3.772 -11.870 1.00 95.50 91 SER A N 1
ATOM 685 C CA . SER A 1 91 ? -3.845 -2.511 -11.934 1.00 95.50 91 SER A CA 1
ATOM 686 C C . SER A 1 91 ? -4.743 -2.369 -10.709 1.00 95.50 91 SER A C 1
ATOM 688 O O . SER A 1 91 ? -5.873 -2.847 -10.706 1.00 95.50 91 SER A O 1
ATOM 690 N N . LEU A 1 92 ? -4.225 -1.718 -9.674 1.00 96.38 92 LEU A N 1
ATOM 691 C CA . LEU A 1 92 ? -4.915 -1.395 -8.434 1.00 96.38 92 LEU A CA 1
ATOM 692 C C . LEU A 1 92 ? -5.287 0.097 -8.437 1.00 96.38 92 LEU A C 1
ATOM 694 O O . LEU A 1 92 ? -4.399 0.944 -8.276 1.00 96.38 92 LEU A O 1
ATOM 698 N N . PRO A 1 93 ? -6.574 0.449 -8.611 1.00 97.06 93 PRO A N 1
ATOM 699 C CA . PRO A 1 93 ? -7.049 1.795 -8.332 1.00 97.06 93 PRO A CA 1
ATOM 700 C C . PRO A 1 93 ? -6.849 2.100 -6.851 1.00 97.06 93 PRO A C 1
ATOM 702 O O . PRO A 1 93 ? -7.186 1.292 -5.983 1.00 97.06 93 PRO A O 1
ATOM 705 N N . ILE A 1 94 ? -6.313 3.277 -6.545 1.00 93.81 94 ILE A N 1
ATOM 706 C CA . ILE A 1 94 ? -5.946 3.613 -5.171 1.00 93.81 94 ILE A CA 1
ATOM 707 C C . ILE A 1 94 ? -7.155 3.680 -4.231 1.00 93.81 94 ILE A C 1
ATOM 709 O O . ILE A 1 94 ? -6.999 3.479 -3.031 1.00 93.81 94 ILE A O 1
ATOM 713 N N . ASP A 1 95 ? -8.358 3.905 -4.754 1.00 93.81 95 ASP A N 1
ATOM 714 C CA . ASP A 1 95 ? -9.614 3.912 -3.992 1.00 93.81 95 ASP A CA 1
ATOM 715 C C . ASP A 1 95 ? -10.052 2.507 -3.546 1.00 93.81 95 ASP A C 1
ATOM 717 O O . ASP A 1 95 ? -10.868 2.365 -2.639 1.00 93.81 95 ASP A O 1
ATOM 721 N N . GLU A 1 96 ? -9.490 1.454 -4.145 1.00 93.62 96 GLU A N 1
ATOM 722 C CA . GLU A 1 96 ? -9.790 0.053 -3.822 1.00 93.62 96 GLU A CA 1
ATOM 723 C C . GLU A 1 96 ? -8.728 -0.604 -2.932 1.00 93.62 96 GLU A C 1
ATOM 725 O O . GLU A 1 96 ? -8.751 -1.817 -2.703 1.00 93.62 96 GLU A O 1
ATOM 730 N N . LEU A 1 97 ? -7.803 0.198 -2.401 1.00 94.50 97 LEU A N 1
ATOM 731 C CA . LEU A 1 97 ? -6.690 -0.271 -1.587 1.00 94.50 97 LEU A CA 1
ATOM 732 C C . LEU A 1 97 ? -7.157 -1.118 -0.394 1.00 94.50 97 LEU A C 1
ATOM 734 O O . LEU A 1 97 ? -6.659 -2.222 -0.195 1.00 94.50 97 LEU A O 1
ATOM 738 N N . GLU A 1 98 ? -8.135 -0.649 0.381 1.00 94.25 98 GLU A N 1
ATOM 739 C CA . GLU A 1 98 ? -8.619 -1.348 1.577 1.00 94.25 98 GLU A CA 1
ATOM 740 C C . GLU A 1 98 ? -9.270 -2.687 1.234 1.00 94.25 98 GLU A C 1
ATOM 742 O O . GLU A 1 98 ? -9.067 -3.658 1.961 1.00 94.25 98 GLU A O 1
ATOM 747 N N . LYS A 1 99 ? -9.987 -2.764 0.102 1.00 92.44 99 LYS A N 1
ATOM 748 C CA . LYS A 1 99 ? -10.602 -4.014 -0.377 1.00 92.44 99 LYS A CA 1
ATOM 749 C C . LYS A 1 99 ? -9.552 -5.089 -0.652 1.00 92.44 99 LYS A C 1
ATOM 751 O O . LYS A 1 99 ? -9.837 -6.269 -0.500 1.00 92.44 99 LYS A O 1
ATOM 756 N N . THR A 1 100 ? -8.354 -4.671 -1.054 1.00 93.19 100 THR A N 1
ATOM 757 C CA . THR A 1 100 ? -7.226 -5.564 -1.334 1.00 93.19 100 THR A CA 1
ATOM 758 C C . THR A 1 100 ? -6.443 -5.903 -0.066 1.00 93.19 100 THR A C 1
ATOM 760 O O . THR A 1 100 ? -6.062 -7.051 0.137 1.00 93.19 100 THR A O 1
ATOM 763 N N . LEU A 1 101 ? -6.182 -4.920 0.799 1.00 95.00 101 LEU A N 1
ATOM 764 C CA . LEU A 1 101 ? -5.328 -5.110 1.974 1.00 95.00 101 LEU A CA 1
ATOM 765 C C . LEU A 1 101 ? -6.014 -5.874 3.108 1.00 95.00 101 LEU A C 1
ATOM 767 O O . LEU A 1 101 ? -5.372 -6.674 3.782 1.00 95.00 101 LEU A O 1
ATOM 771 N N . GLU A 1 102 ? -7.306 -5.637 3.335 1.00 94.31 102 GLU A N 1
ATOM 772 C CA . GLU A 1 102 ? -8.048 -6.273 4.426 1.00 94.31 102 GLU A CA 1
ATOM 773 C C . GLU A 1 102 ? -8.011 -7.815 4.369 1.00 94.31 102 GLU A C 1
ATOM 775 O O . GLU A 1 102 ? -7.567 -8.417 5.352 1.00 94.31 102 GLU A O 1
ATOM 780 N N . PRO A 1 103 ? -8.375 -8.479 3.251 1.00 94.38 103 PRO A N 1
ATOM 781 C CA . PRO A 1 103 ? -8.235 -9.933 3.125 1.00 94.38 103 PRO A CA 1
ATOM 782 C C . PRO A 1 103 ? -6.800 -10.431 3.312 1.00 94.38 103 PRO A C 1
ATOM 784 O O . PRO A 1 103 ? -6.585 -11.451 3.973 1.00 94.38 103 PRO A O 1
ATOM 787 N N . LEU A 1 104 ? -5.808 -9.714 2.773 1.00 94.75 104 LEU A N 1
ATOM 788 C CA . LEU A 1 104 ? -4.399 -10.091 2.905 1.00 94.75 104 LEU A CA 1
ATOM 789 C C . LEU A 1 104 ? -3.963 -10.098 4.370 1.00 94.75 104 LEU A C 1
ATOM 791 O O . LEU A 1 104 ? -3.357 -11.066 4.826 1.00 94.75 104 LEU A O 1
ATOM 795 N N . PHE A 1 105 ? -4.315 -9.062 5.132 1.00 95.19 105 PHE A N 1
ATOM 796 C CA . PHE A 1 105 ? -3.927 -8.972 6.537 1.00 95.19 105 PHE A CA 1
ATOM 797 C C . PHE A 1 105 ? -4.710 -9.934 7.439 1.00 95.19 105 PHE A C 1
ATOM 799 O O . PHE A 1 105 ? -4.154 -10.440 8.413 1.00 95.19 105 PHE A O 1
ATOM 806 N N . VAL A 1 106 ? -5.970 -10.250 7.117 1.00 94.06 106 VAL A N 1
ATOM 807 C CA . VAL A 1 106 ? -6.729 -11.304 7.820 1.00 94.06 106 VAL A CA 1
ATOM 808 C C . VAL A 1 106 ? -6.091 -12.678 7.598 1.00 94.06 106 VAL A C 1
ATOM 810 O O . VAL A 1 106 ? -5.927 -13.456 8.544 1.00 94.06 106 VAL A O 1
ATOM 813 N N . THR A 1 107 ? -5.683 -12.966 6.362 1.00 93.44 107 THR A N 1
ATOM 814 C CA . THR A 1 107 ? -4.995 -14.220 6.023 1.00 93.44 107 THR A CA 1
ATOM 815 C C . THR A 1 107 ? -3.629 -14.278 6.705 1.00 93.44 107 THR A C 1
ATOM 817 O O . THR A 1 107 ? -3.300 -15.280 7.333 1.00 93.44 107 THR A O 1
ATOM 820 N N . PHE A 1 108 ? -2.877 -13.174 6.697 1.00 94.62 108 PHE A N 1
ATOM 821 C CA . PHE A 1 108 ? -1.616 -13.055 7.430 1.00 94.62 108 PHE A CA 1
ATOM 822 C C . PHE A 1 108 ? -1.798 -13.332 8.924 1.00 94.62 108 PHE A C 1
ATOM 824 O O . PHE A 1 108 ? -1.116 -14.180 9.487 1.00 94.62 108 PHE A O 1
ATOM 831 N N . LYS A 1 109 ? -2.775 -12.695 9.574 1.00 93.38 109 LYS A N 1
ATOM 832 C CA . LYS A 1 109 ? -3.031 -12.890 11.007 1.00 93.38 109 LYS A CA 1
ATOM 833 C C . LYS A 1 109 ? -3.345 -14.343 11.376 1.00 93.38 109 LYS A C 1
ATOM 835 O O . LYS A 1 109 ? -2.957 -14.786 12.453 1.00 93.38 109 LYS A O 1
ATOM 840 N N . SER A 1 110 ? -4.085 -15.051 10.525 1.00 91.69 110 SER A N 1
ATOM 841 C CA . SER A 1 110 ? -4.552 -16.416 10.805 1.00 91.69 110 SER A CA 1
ATOM 842 C C . SER A 1 110 ? -3.536 -17.499 10.446 1.00 91.69 110 SER A C 1
ATOM 844 O O . SER A 1 110 ? -3.498 -18.526 11.118 1.00 91.69 110 SER A O 1
ATOM 846 N N . ALA A 1 111 ? -2.714 -17.272 9.419 1.00 92.31 111 ALA A N 1
ATOM 847 C CA . ALA A 1 111 ? -1.819 -18.281 8.857 1.00 92.31 111 ALA A CA 1
ATOM 848 C C . ALA A 1 111 ? -0.318 -17.951 8.990 1.00 92.31 111 ALA A C 1
ATOM 850 O O . ALA A 1 111 ? 0.509 -18.697 8.450 1.00 92.31 111 ALA A O 1
ATOM 851 N N . ARG A 1 112 ? 0.056 -16.862 9.682 1.00 93.62 112 ARG A N 1
ATOM 852 C CA . ARG A 1 112 ? 1.465 -16.555 9.981 1.00 93.62 112 ARG A CA 1
ATOM 853 C C . ARG A 1 112 ? 2.075 -17.548 10.965 1.00 93.62 112 ARG A C 1
ATOM 855 O O . ARG A 1 112 ? 1.417 -18.008 11.900 1.00 93.62 112 ARG A O 1
ATOM 862 N N . GLN A 1 113 ? 3.350 -17.843 10.764 1.00 92.94 113 GLN A N 1
ATOM 863 C CA . GLN A 1 113 ? 4.182 -18.574 11.711 1.00 92.94 113 GLN A CA 1
ATOM 864 C C . GLN A 1 113 ? 4.725 -17.628 12.795 1.00 92.94 113 GLN A C 1
ATOM 866 O O . GLN A 1 113 ? 4.563 -16.407 12.729 1.00 92.94 113 GLN A O 1
ATOM 871 N N . MET A 1 114 ? 5.332 -18.204 13.834 1.00 90.25 114 MET A N 1
ATOM 872 C CA . MET A 1 114 ? 5.969 -17.432 14.903 1.00 90.25 114 MET A CA 1
ATOM 873 C C . MET A 1 114 ? 7.118 -16.598 14.325 1.00 90.25 114 MET A C 1
ATOM 875 O O . MET A 1 114 ? 7.928 -17.129 13.570 1.00 90.25 114 MET A O 1
ATOM 879 N N . ASP A 1 115 ? 7.153 -15.310 14.671 1.00 87.25 115 ASP A N 1
ATOM 880 C CA . ASP A 1 115 ? 8.151 -14.330 14.213 1.00 87.25 115 ASP A CA 1
ATOM 881 C C . ASP A 1 115 ? 8.280 -14.190 12.682 1.00 87.25 115 ASP A C 1
ATOM 883 O O . ASP A 1 115 ? 9.319 -13.789 12.160 1.00 87.25 115 ASP A O 1
ATOM 887 N N . GLU A 1 116 ? 7.210 -14.493 11.943 1.00 93.56 116 GLU A N 1
ATOM 888 C CA . GLU A 1 116 ? 7.190 -14.382 10.486 1.00 93.56 116 GLU A CA 1
ATOM 889 C C . GLU A 1 116 ? 6.839 -12.961 10.016 1.00 93.56 116 GLU A C 1
ATOM 891 O O . GLU A 1 116 ? 5.839 -12.371 10.438 1.00 93.56 116 GLU A O 1
ATOM 896 N N . SER A 1 117 ? 7.643 -12.429 9.090 1.00 94.06 117 SER A N 1
ATOM 897 C CA . SER A 1 117 ? 7.376 -11.150 8.428 1.00 94.06 117 SER A CA 1
ATOM 898 C C . SER A 1 117 ? 6.271 -11.260 7.373 1.00 94.06 117 SER A C 1
ATOM 900 O O . SER A 1 117 ? 5.977 -12.344 6.864 1.00 94.06 117 SER A O 1
ATOM 902 N N . PHE A 1 118 ? 5.664 -10.135 6.986 1.00 95.38 118 PHE A N 1
ATOM 903 C CA . PHE A 1 118 ? 4.623 -10.149 5.955 1.00 95.38 118 PHE A CA 1
ATOM 904 C C . PHE A 1 118 ? 5.188 -10.556 4.589 1.00 95.38 118 PHE A C 1
ATOM 906 O O . PHE A 1 118 ? 4.571 -11.331 3.858 1.00 95.38 118 PHE A O 1
ATOM 913 N N . GLY A 1 119 ? 6.398 -10.095 4.272 1.00 94.75 119 GLY A N 1
ATOM 914 C CA . GLY A 1 119 ? 7.127 -10.491 3.073 1.00 94.75 119 GLY A CA 1
ATOM 915 C C . GLY A 1 119 ? 7.393 -11.992 2.973 1.00 94.75 119 GLY A C 1
ATOM 916 O O . GLY A 1 119 ? 7.162 -12.591 1.919 1.00 94.75 119 GLY A O 1
ATOM 917 N N . ASP A 1 120 ? 7.871 -12.605 4.059 1.00 95.31 120 ASP A N 1
ATOM 918 C CA . ASP A 1 120 ? 8.154 -14.047 4.109 1.00 95.31 120 ASP A CA 1
ATOM 919 C C . ASP A 1 120 ? 6.874 -14.876 4.074 1.00 95.31 120 ASP A C 1
ATOM 921 O O . ASP A 1 120 ? 6.800 -15.857 3.332 1.00 95.31 120 ASP A O 1
ATOM 925 N N . PHE A 1 121 ? 5.831 -14.416 4.764 1.00 96.19 121 PHE A N 1
ATOM 926 C CA . PHE A 1 121 ? 4.503 -15.006 4.682 1.00 96.19 121 PHE A CA 1
ATOM 927 C C . PHE A 1 121 ? 3.973 -15.036 3.244 1.00 96.19 121 PHE A C 1
ATOM 929 O O . PHE A 1 121 ? 3.548 -16.089 2.762 1.00 96.19 121 PHE A O 1
ATOM 936 N N . CYS A 1 122 ? 4.022 -13.902 2.534 1.00 95.56 122 CYS A N 1
ATOM 937 C CA . CYS A 1 122 ? 3.549 -13.826 1.154 1.00 95.56 122 CYS A CA 1
ATOM 938 C C . CYS A 1 122 ? 4.324 -14.771 0.229 1.00 95.56 122 CYS A C 1
ATOM 940 O O . CYS A 1 122 ? 3.725 -15.392 -0.649 1.00 95.56 122 CYS A O 1
ATOM 942 N N . HIS A 1 123 ? 5.635 -14.902 0.445 1.00 94.25 123 HIS A N 1
ATOM 943 C CA . HIS A 1 123 ? 6.478 -15.812 -0.321 1.00 94.25 123 HIS A CA 1
ATOM 944 C C . HIS A 1 123 ? 6.167 -17.289 -0.021 1.00 94.25 123 HIS A C 1
ATOM 946 O O . HIS A 1 123 ? 6.051 -18.088 -0.947 1.00 94.25 123 HIS A O 1
ATOM 952 N N . ARG A 1 124 ? 5.973 -17.656 1.254 1.00 95.12 124 ARG A N 1
ATOM 953 C CA . ARG A 1 124 ? 5.679 -19.035 1.680 1.00 95.12 124 ARG A CA 1
ATOM 954 C C . ARG A 1 124 ? 4.300 -19.517 1.236 1.00 95.12 124 ARG A C 1
ATOM 956 O O . ARG A 1 124 ? 4.161 -20.663 0.818 1.00 95.12 124 ARG A O 1
ATOM 963 N N . VAL A 1 125 ? 3.272 -18.685 1.398 1.00 94.19 125 VAL A N 1
ATOM 964 C CA . VAL A 1 125 ? 1.887 -19.041 1.041 1.00 94.19 125 VAL A CA 1
ATOM 965 C C . VAL A 1 125 ? 1.705 -19.073 -0.477 1.00 94.19 125 VAL A C 1
ATOM 967 O O . VAL A 1 125 ? 0.989 -19.927 -0.999 1.00 94.19 125 VAL A O 1
ATOM 970 N N . GLY A 1 126 ? 2.391 -18.182 -1.193 1.00 93.00 126 GLY A N 1
ATOM 971 C CA . GLY A 1 126 ? 2.295 -18.072 -2.642 1.00 93.00 126 GLY A CA 1
ATOM 972 C C . GLY A 1 126 ? 1.066 -17.286 -3.104 1.00 93.00 126 GLY A C 1
ATOM 973 O O . GLY A 1 126 ? 0.056 -17.150 -2.410 1.00 93.00 126 GLY A O 1
ATOM 974 N N . PHE A 1 127 ? 1.158 -16.727 -4.310 1.00 93.06 127 PHE A N 1
ATOM 975 C CA . PHE A 1 127 ? 0.186 -15.744 -4.792 1.00 93.06 127 PHE A CA 1
ATOM 976 C C . PHE A 1 127 ? -1.166 -16.336 -5.170 1.00 93.06 127 PHE A C 1
ATOM 978 O O . PHE A 1 127 ? -2.169 -15.637 -5.049 1.00 93.06 127 PHE A O 1
ATOM 985 N N . ASP A 1 128 ? -1.221 -17.600 -5.584 1.00 91.62 128 ASP A N 1
ATOM 986 C CA . ASP A 1 128 ? -2.482 -18.240 -5.966 1.00 91.62 128 ASP A CA 1
ATOM 987 C C . ASP A 1 128 ? -3.427 -18.358 -4.765 1.00 91.62 128 ASP A C 1
ATOM 989 O O . ASP A 1 128 ? -4.579 -17.932 -4.841 1.00 91.62 128 ASP A O 1
ATOM 993 N N . GLN A 1 129 ? -2.906 -18.800 -3.616 1.00 91.00 129 GLN A N 1
ATOM 994 C CA . GLN A 1 129 ? -3.665 -18.871 -2.364 1.00 91.00 129 GLN A CA 1
ATOM 995 C C . GLN A 1 129 ? -4.082 -17.480 -1.867 1.00 91.00 129 GLN A C 1
ATOM 997 O O . GLN A 1 129 ? -5.211 -17.291 -1.419 1.00 91.00 129 GLN A O 1
ATOM 1002 N N . LEU A 1 130 ? -3.205 -16.476 -1.976 1.00 92.25 130 LEU A N 1
ATOM 1003 C CA . LEU A 1 130 ? -3.545 -15.101 -1.592 1.00 92.25 130 LEU A CA 1
ATOM 1004 C C . LEU A 1 130 ? -4.633 -14.501 -2.494 1.00 92.25 130 LEU A C 1
ATOM 1006 O O . LEU A 1 130 ? -5.515 -13.796 -2.007 1.00 92.25 130 LEU A O 1
ATOM 1010 N N . ARG A 1 131 ? -4.603 -14.782 -3.802 1.00 92.50 131 ARG A N 1
ATOM 1011 C CA . ARG A 1 131 ? -5.640 -14.344 -4.749 1.00 92.50 131 ARG A CA 1
ATOM 1012 C C . ARG A 1 131 ? -6.977 -15.020 -4.468 1.00 92.50 131 ARG A C 1
ATOM 1014 O O . ARG A 1 131 ? -8.004 -14.344 -4.487 1.00 92.50 131 ARG A O 1
ATOM 1021 N N . GLU A 1 132 ? -6.968 -16.314 -4.163 1.00 90.56 132 GLU A N 1
ATOM 1022 C CA . GLU A 1 132 ? -8.168 -17.044 -3.749 1.00 90.56 132 GLU A CA 1
ATOM 1023 C C . GLU A 1 132 ? -8.743 -16.487 -2.440 1.00 90.56 132 GLU A C 1
ATOM 1025 O O . GLU A 1 132 ? -9.953 -16.271 -2.338 1.00 90.56 132 GLU A O 1
ATOM 1030 N N . ALA A 1 133 ? -7.884 -16.155 -1.472 1.00 87.38 133 ALA A N 1
ATOM 1031 C CA . ALA A 1 133 ? -8.301 -15.516 -0.229 1.00 87.38 133 ALA A CA 1
ATOM 1032 C C . ALA A 1 133 ? -8.980 -14.164 -0.489 1.00 87.38 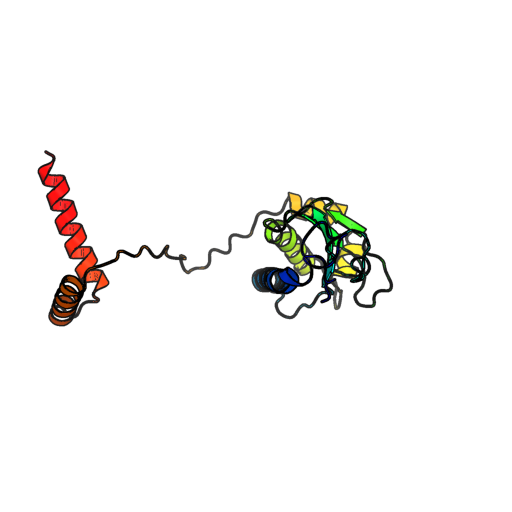133 ALA A C 1
ATOM 1034 O O . ALA A 1 133 ? -10.045 -13.911 0.061 1.00 87.38 133 ALA A O 1
ATOM 1035 N N . ILE A 1 134 ? -8.437 -13.319 -1.374 1.00 89.31 134 ILE A N 1
ATOM 1036 C CA . ILE A 1 134 ? -9.083 -12.049 -1.756 1.00 89.31 134 ILE A CA 1
ATOM 1037 C C . ILE A 1 134 ? -10.436 -12.291 -2.438 1.00 89.31 134 ILE A C 1
ATOM 1039 O O . ILE A 1 134 ? -11.400 -11.590 -2.139 1.00 89.31 134 ILE A O 1
ATOM 1043 N N . ALA A 1 135 ? -10.526 -13.277 -3.334 1.00 88.94 135 ALA A N 1
ATOM 1044 C CA . ALA A 1 135 ? -11.748 -13.565 -4.087 1.00 88.94 135 ALA A CA 1
ATOM 1045 C C . ALA A 1 135 ? -12.881 -14.132 -3.213 1.00 88.94 135 ALA A C 1
ATOM 1047 O O . ALA A 1 135 ? -14.054 -13.858 -3.460 1.00 88.94 135 ALA A O 1
ATOM 1048 N N . THR A 1 136 ? -12.536 -14.922 -2.196 1.00 87.88 136 THR A N 1
ATOM 1049 C CA . THR A 1 136 ? -13.496 -15.558 -1.278 1.00 87.88 136 THR A CA 1
ATOM 1050 C C . THR A 1 136 ? -13.812 -14.705 -0.052 1.00 87.88 136 THR A C 1
ATOM 1052 O O . THR A 1 136 ? -14.783 -14.977 0.660 1.00 87.88 136 THR A O 1
ATOM 1055 N N . TYR A 1 137 ? -13.023 -13.659 0.198 1.00 85.75 137 TYR A N 1
ATOM 1056 C CA . TYR A 1 137 ? -13.176 -12.824 1.375 1.00 85.75 137 TYR A CA 1
ATOM 1057 C C . TYR A 1 137 ? -14.492 -12.054 1.362 1.00 85.75 137 TYR A C 1
ATOM 1059 O O . TYR A 1 137 ? -14.748 -11.191 0.521 1.00 85.75 137 TYR A O 1
ATOM 1067 N N . GLN A 1 138 ? -15.309 -12.322 2.373 1.00 76.75 138 GLN A N 1
ATOM 1068 C CA . GLN A 1 138 ? -16.440 -11.477 2.708 1.00 76.75 138 GLN A CA 1
ATOM 1069 C C . GLN A 1 138 ? -15.987 -10.489 3.781 1.00 76.75 138 GLN A C 1
ATOM 1071 O O . GLN A 1 138 ? -15.488 -10.925 4.823 1.00 76.75 138 GLN A O 1
ATOM 1076 N N . PRO A 1 139 ? -16.152 -9.172 3.562 1.00 71.62 139 PRO A N 1
ATOM 1077 C CA . PRO A 1 139 ? -15.763 -8.185 4.549 1.00 71.62 139 PRO A CA 1
ATOM 1078 C C . PRO A 1 139 ? -16.475 -8.492 5.855 1.00 71.62 139 PRO A C 1
ATOM 1080 O O . PRO A 1 139 ? -17.708 -8.562 5.910 1.00 71.62 139 PRO A O 1
ATOM 1083 N N . VAL A 1 140 ? -15.686 -8.667 6.915 1.00 59.97 140 VAL A N 1
ATOM 1084 C CA . VAL A 1 140 ? -16.239 -8.749 8.258 1.00 59.97 140 VAL A CA 1
ATOM 1085 C C . VAL A 1 140 ? -16.813 -7.370 8.530 1.00 59.97 140 VAL A C 1
ATOM 1087 O O . VAL A 1 140 ? -16.104 -6.422 8.874 1.00 59.97 140 VAL A O 1
ATOM 1090 N N . VAL A 1 141 ? -18.124 -7.233 8.329 1.00 51.62 141 VAL A N 1
ATOM 1091 C CA . VAL A 1 141 ? -18.877 -6.106 8.857 1.00 51.62 141 VAL A CA 1
ATOM 1092 C C . VAL A 1 141 ? -18.788 -6.268 10.362 1.00 51.62 141 VAL A C 1
ATOM 1094 O O . VAL A 1 141 ? -19.624 -6.917 10.991 1.00 51.62 141 VAL A O 1
ATOM 1097 N N . VAL A 1 142 ? -17.737 -5.698 10.950 1.00 45.22 142 VAL A N 1
ATOM 1098 C CA . VAL A 1 142 ? -17.726 -5.391 12.366 1.00 45.22 142 VAL A CA 1
ATOM 1099 C C . VAL A 1 142 ? -18.928 -4.478 12.525 1.00 45.22 142 VAL A C 1
ATOM 1101 O O . VAL A 1 142 ? -18.891 -3.299 12.168 1.00 45.22 142 VAL A O 1
ATOM 1104 N N . LYS A 1 143 ? -20.042 -5.050 12.989 1.00 39.38 143 LYS A N 1
ATOM 1105 C CA . LYS A 1 143 ? -21.105 -4.287 13.616 1.00 39.38 143 LYS A CA 1
ATOM 1106 C C . LYS A 1 143 ? -20.420 -3.619 14.791 1.00 39.38 143 LYS A C 1
ATOM 1108 O O . LYS A 1 143 ? -20.339 -4.179 15.879 1.00 39.38 143 LYS A O 1
ATOM 1113 N N . VAL A 1 144 ? -19.856 -2.441 14.551 1.00 41.09 144 VAL A N 1
ATOM 1114 C CA . VAL A 1 144 ? -19.541 -1.520 15.622 1.00 41.09 144 VAL A CA 1
ATOM 1115 C C . VAL A 1 144 ? -20.877 -1.390 16.335 1.00 41.09 144 VAL A C 1
ATOM 1117 O O . VAL A 1 144 ? -21.845 -0.890 15.757 1.00 41.09 144 VAL A O 1
ATOM 1120 N N . ASN A 1 145 ? -20.966 -1.909 17.558 1.00 37.72 145 ASN A N 1
ATOM 1121 C CA . ASN A 1 145 ? -22.109 -1.740 18.455 1.00 37.72 145 ASN A CA 1
ATOM 1122 C C . ASN A 1 145 ? -22.221 -0.270 18.915 1.00 37.72 145 ASN A C 1
ATOM 1124 O O . ASN A 1 145 ? -22.490 0.044 20.064 1.00 37.72 145 ASN A O 1
ATOM 1128 N N . GLY A 1 146 ? -22.017 0.649 17.982 1.00 44.25 146 GLY A N 1
ATOM 1129 C CA . GLY A 1 146 ? -22.412 2.031 17.985 1.00 44.25 146 GLY A CA 1
ATOM 1130 C C . GLY A 1 146 ? -22.834 2.301 16.551 1.00 44.25 146 GLY A C 1
ATOM 1131 O O . GLY A 1 146 ? -21.987 2.423 15.669 1.00 44.25 146 GLY A O 1
ATOM 1132 N N . LYS A 1 147 ? -24.151 2.355 16.304 1.00 41.91 147 LYS A N 1
ATOM 1133 C CA . LYS A 1 147 ? -24.700 2.925 15.069 1.00 41.91 147 LYS A CA 1
ATOM 1134 C C . LYS A 1 147 ? -23.896 4.192 14.779 1.00 41.91 147 LYS A C 1
ATOM 1136 O O . LYS A 1 147 ? -23.960 5.126 15.581 1.00 41.91 147 LYS A O 1
ATOM 1141 N N . SER A 1 148 ? -23.165 4.250 13.666 1.00 42.59 148 SER A N 1
ATOM 1142 C CA . SER A 1 148 ? -22.721 5.538 13.142 1.00 42.59 148 SER A CA 1
ATOM 1143 C C . SER A 1 148 ? -23.999 6.274 12.752 1.00 42.59 148 SER A C 1
ATOM 1145 O O . SER A 1 148 ? -24.550 6.078 11.669 1.00 42.59 148 SER A O 1
ATOM 1147 N N . LYS A 1 149 ? -24.592 6.991 13.716 1.00 54.75 149 LYS A N 1
ATOM 1148 C CA . LYS A 1 149 ? -25.786 7.799 13.497 1.00 54.75 149 LYS A CA 1
ATOM 1149 C C . LYS A 1 149 ? -25.387 8.804 12.432 1.00 54.75 149 LYS A C 1
ATOM 1151 O O . LYS A 1 149 ? -24.561 9.676 12.696 1.00 54.75 149 LYS A O 1
ATOM 1156 N N . VAL A 1 150 ? -25.969 8.675 11.244 1.00 60.06 150 VAL A N 1
ATOM 1157 C CA . VAL A 1 150 ? -25.881 9.703 10.212 1.00 60.06 150 VAL A CA 1
ATOM 1158 C C . VAL A 1 150 ? -26.366 11.003 10.852 1.00 60.06 150 VAL A C 1
ATOM 1160 O O . VAL A 1 150 ? -27.546 11.145 11.169 1.00 60.06 150 VAL A O 1
ATOM 1163 N N . ARG A 1 151 ? -25.441 11.929 11.128 1.00 60.25 151 ARG A N 1
ATOM 1164 C CA . ARG A 1 151 ? -25.771 13.213 11.750 1.00 60.25 151 ARG A CA 1
ATOM 1165 C C . ARG A 1 151 ? -26.395 14.099 10.679 1.00 60.25 151 ARG A C 1
ATOM 1167 O O . ARG A 1 151 ? -25.685 14.652 9.844 1.00 60.25 151 ARG A O 1
ATOM 1174 N N . ARG A 1 152 ? -27.722 14.213 10.682 1.00 73.56 152 ARG A N 1
ATOM 1175 C CA . ARG A 1 152 ? -28.444 15.208 9.880 1.00 73.56 152 ARG A CA 1
ATOM 1176 C C . ARG A 1 152 ? -28.415 16.536 10.638 1.00 73.56 152 ARG A C 1
ATOM 1178 O O . ARG A 1 152 ? -28.715 16.560 11.828 1.00 73.56 152 ARG A O 1
ATOM 1185 N N . ARG A 1 153 ? -27.974 17.606 9.975 1.00 75.44 153 ARG A N 1
ATOM 1186 C CA . ARG A 1 153 ? -27.884 18.961 10.535 1.00 75.44 153 ARG A CA 1
ATOM 1187 C C . ARG A 1 153 ? -28.843 19.859 9.763 1.00 75.44 153 ARG A C 1
ATOM 1189 O O . ARG A 1 153 ? -28.866 19.787 8.538 1.00 75.44 153 ARG A O 1
ATOM 1196 N N . ILE A 1 154 ? -29.613 20.659 10.486 1.00 76.25 154 ILE A N 1
ATOM 1197 C CA . ILE A 1 154 ? -30.484 21.701 9.941 1.00 76.25 154 ILE A CA 1
ATOM 1198 C C . ILE A 1 154 ? -29.951 23.014 10.506 1.00 76.25 154 ILE A C 1
ATOM 1200 O O . ILE A 1 154 ? -29.727 23.104 11.713 1.00 76.25 154 ILE A O 1
ATOM 1204 N N . ASP A 1 155 ? -29.691 23.981 9.633 1.00 80.81 155 ASP A N 1
ATOM 1205 C CA . ASP A 1 155 ? -29.275 25.320 10.044 1.00 80.81 155 ASP A CA 1
ATOM 1206 C C . ASP A 1 155 ? -30.492 26.126 10.523 1.00 80.81 155 ASP A C 1
ATOM 1208 O O . ASP A 1 155 ? -31.596 25.952 10.000 1.00 80.81 155 ASP A O 1
ATOM 1212 N N . MET A 1 156 ? -30.319 26.963 11.547 1.00 82.75 156 MET A N 1
ATOM 1213 C CA . MET A 1 156 ? -31.409 27.723 12.167 1.00 82.75 156 MET A CA 1
ATOM 1214 C C . MET A 1 156 ? -30.968 29.167 12.393 1.00 82.75 156 MET A C 1
ATOM 1216 O O . MET A 1 156 ? -29.863 29.397 12.870 1.00 82.75 156 MET A O 1
ATOM 1220 N N . GLY A 1 1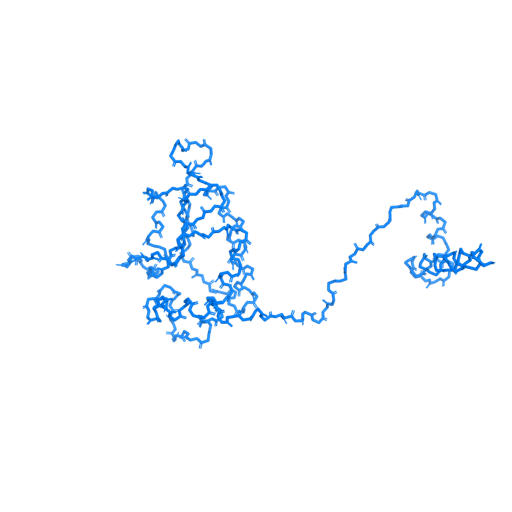57 ? -31.850 30.134 12.131 1.00 85.81 157 GLY A N 1
ATOM 1221 C CA . GLY A 1 157 ? -31.557 31.542 12.413 1.00 85.81 157 GLY A CA 1
ATOM 1222 C C . GLY A 1 157 ? -31.420 31.837 13.913 1.00 85.81 157 GLY A C 1
ATOM 1223 O O . GLY A 1 157 ? -32.137 31.260 14.737 1.00 85.81 157 GLY A O 1
ATOM 1224 N N . ASP A 1 158 ? -30.555 32.792 14.259 1.00 82.50 158 ASP A N 1
ATOM 1225 C CA . ASP A 1 158 ? -30.167 33.119 15.643 1.00 82.50 158 ASP A CA 1
ATOM 1226 C C . ASP A 1 158 ? -31.361 33.418 16.567 1.00 82.50 158 ASP A C 1
ATOM 1228 O O . ASP A 1 158 ? -31.425 32.954 17.707 1.00 82.50 158 ASP A O 1
ATOM 1232 N N . GLY A 1 159 ? -32.372 34.131 16.061 1.00 88.00 159 GLY A N 1
ATOM 1233 C CA . GLY A 1 159 ? -33.577 34.449 16.835 1.00 88.00 159 GLY A CA 1
ATOM 1234 C C . GLY A 1 159 ? -34.428 33.222 17.194 1.00 88.00 159 GLY A C 1
ATOM 1235 O O . GLY A 1 159 ? -35.075 33.199 18.242 1.00 88.00 159 GLY A O 1
ATOM 1236 N N . LEU A 1 160 ? -34.428 32.184 16.351 1.00 85.50 160 LEU A N 1
ATOM 1237 C CA . LEU A 1 160 ? -35.118 30.921 16.632 1.00 85.50 160 LEU A CA 1
ATOM 1238 C C . LEU A 1 160 ? -34.314 30.072 17.622 1.00 85.50 160 LEU A C 1
ATOM 1240 O O . LEU A 1 160 ? -34.897 29.462 18.520 1.00 85.50 160 LEU A O 1
ATOM 1244 N N . TYR A 1 161 ? -32.987 30.078 17.486 1.00 88.00 161 TYR A N 1
ATOM 1245 C CA . TYR A 1 161 ? -32.081 29.375 18.386 1.00 88.00 161 TYR A CA 1
ATOM 1246 C C . TYR A 1 161 ? -32.246 29.836 19.840 1.00 88.00 161 TYR A C 1
ATOM 1248 O O . TYR A 1 161 ? -32.441 29.000 20.724 1.00 88.00 161 TYR A O 1
ATOM 1256 N N . GLU A 1 162 ? -32.262 31.147 20.092 1.00 89.38 162 GLU A N 1
ATOM 1257 C CA . GLU A 1 162 ? -32.406 31.676 21.457 1.00 89.38 162 GLU A CA 1
ATOM 1258 C C . GLU A 1 162 ? -33.773 31.352 22.077 1.00 89.38 162 GLU A C 1
ATOM 1260 O O . GLU A 1 162 ? -33.863 30.978 23.249 1.00 89.38 162 GLU A O 1
ATOM 1265 N N . ARG A 1 163 ? -34.850 31.389 21.282 1.00 89.50 163 ARG A N 1
ATOM 1266 C CA . ARG A 1 163 ? -36.192 30.991 21.745 1.00 89.50 163 ARG A CA 1
ATOM 1267 C C . ARG A 1 163 ? -36.260 29.506 22.094 1.00 89.50 163 ARG A C 1
ATOM 1269 O O . ARG A 1 163 ? -36.845 29.145 23.115 1.00 89.50 163 ARG A O 1
ATOM 1276 N N . LEU A 1 164 ? -35.650 28.651 21.275 1.00 88.50 164 LEU A N 1
ATOM 1277 C CA . LEU A 1 164 ? -35.591 27.211 21.522 1.00 88.50 164 LEU A CA 1
ATOM 1278 C C . LEU A 1 164 ? -34.750 26.893 22.766 1.00 88.50 164 LEU A C 1
ATOM 1280 O O . LEU A 1 164 ? -35.128 26.043 23.569 1.00 88.50 164 LEU A O 1
ATOM 1284 N N . LYS A 1 165 ? -33.635 27.603 22.955 1.00 89.50 165 LYS A N 1
ATOM 1285 C CA . LYS A 1 165 ? -32.768 27.474 24.129 1.00 89.50 165 LYS A CA 1
ATOM 1286 C C . LYS A 1 165 ? -33.499 27.872 25.412 1.00 89.50 165 LYS A C 1
ATOM 1288 O O . LYS A 1 165 ? -33.453 27.125 26.386 1.00 89.50 165 LYS A O 1
ATOM 1293 N N . ALA A 1 166 ? -34.227 28.989 25.401 1.00 89.88 166 ALA A N 1
ATOM 1294 C CA . ALA A 1 166 ? -35.049 29.412 26.534 1.00 89.88 166 ALA A CA 1
ATOM 1295 C C . ALA A 1 166 ? -36.151 28.386 26.866 1.00 89.88 166 ALA A C 1
ATOM 1297 O O . ALA A 1 166 ? -36.340 28.039 28.032 1.00 89.88 166 ALA A O 1
ATOM 1298 N N . ALA A 1 167 ? -36.830 27.844 25.847 1.00 86.38 167 ALA A N 1
ATOM 1299 C CA . ALA A 1 167 ? -37.855 26.813 26.023 1.00 86.38 167 ALA A CA 1
ATOM 1300 C C . ALA A 1 167 ? -37.283 25.495 26.578 1.00 86.38 167 ALA A C 1
ATOM 1302 O O . ALA A 1 167 ? -37.892 24.877 27.450 1.00 86.38 167 ALA A O 1
ATOM 1303 N N . ALA A 1 168 ? -36.095 25.091 26.123 1.00 91.12 168 ALA A N 1
ATOM 1304 C CA . ALA A 1 168 ? -35.394 23.908 26.617 1.00 91.12 168 ALA A CA 1
ATOM 1305 C C . ALA A 1 168 ? -35.016 24.030 28.100 1.00 91.12 168 ALA A C 1
ATOM 1307 O O . ALA A 1 168 ? -35.249 23.101 28.873 1.00 91.12 168 ALA A O 1
ATOM 1308 N N . VAL A 1 169 ? -34.517 25.200 28.514 1.00 90.81 169 VAL A N 1
ATOM 1309 C CA . VAL A 1 169 ? -34.204 25.491 29.923 1.00 90.81 169 VAL A CA 1
ATOM 1310 C C . VAL A 1 169 ? -35.468 25.472 30.784 1.00 90.81 169 VAL A C 1
ATOM 1312 O O . VAL A 1 169 ? -35.470 24.839 31.836 1.00 90.81 169 VAL A O 1
ATOM 1315 N N . ALA A 1 170 ? -36.555 26.100 30.328 1.00 89.38 170 ALA A N 1
ATOM 1316 C CA . ALA A 1 170 ? -37.819 26.134 31.066 1.00 89.38 170 ALA A CA 1
ATOM 1317 C C . ALA A 1 170 ? -38.441 24.738 31.261 1.00 89.38 170 ALA A C 1
ATOM 1319 O O . ALA A 1 170 ? -39.075 24.483 32.281 1.00 89.38 170 ALA A O 1
ATOM 1320 N N . GLN A 1 171 ? -38.253 23.834 30.295 1.00 86.56 171 GLN A N 1
ATOM 1321 C CA . GLN A 1 171 ? -38.785 22.468 30.334 1.00 86.56 171 GLN A CA 1
ATOM 1322 C C . GLN A 1 171 ? -37.810 21.444 30.938 1.00 86.56 171 GLN A C 1
ATOM 1324 O O . GLN A 1 171 ? -38.175 20.278 31.076 1.00 86.56 171 GLN A O 1
ATOM 1329 N N . GLY A 1 172 ? -36.578 21.844 31.279 1.00 86.75 172 GLY A N 1
ATOM 1330 C CA . GLY A 1 172 ? -35.546 20.943 31.803 1.00 86.75 172 GLY A CA 1
ATOM 1331 C C . GLY A 1 172 ? -35.123 19.841 30.822 1.00 86.75 172 GLY A C 1
ATOM 1332 O O . GLY A 1 172 ? -34.649 18.788 31.246 1.00 86.75 172 GLY A O 1
ATOM 1333 N N . LYS A 1 173 ? -35.317 20.059 29.517 1.00 89.50 173 LYS A N 1
ATOM 1334 C CA . LYS A 1 173 ? -35.104 19.069 28.452 1.00 89.50 173 LYS A CA 1
ATOM 1335 C C . LYS A 1 173 ? -33.983 19.500 27.505 1.00 89.50 173 LYS A C 1
ATOM 1337 O O . LYS A 1 173 ? -33.752 20.697 27.334 1.00 89.50 173 LYS A O 1
ATOM 1342 N N . PRO A 1 174 ? -33.285 18.561 26.844 1.00 87.31 174 PRO A N 1
ATOM 1343 C CA . PRO A 1 174 ? -32.291 18.911 25.836 1.00 87.31 174 PRO A CA 1
ATOM 1344 C C . PRO A 1 174 ? -32.951 19.594 24.627 1.00 87.31 174 PRO A C 1
ATOM 1346 O O . PRO A 1 174 ? -34.021 19.186 24.175 1.00 87.31 174 PRO A O 1
ATOM 1349 N N . MET A 1 175 ? -32.282 20.600 24.049 1.00 83.44 175 MET A N 1
ATOM 1350 C CA . MET A 1 175 ? -32.802 21.372 22.903 1.00 83.44 175 MET A CA 1
ATOM 1351 C C . MET A 1 175 ? -33.220 20.492 21.717 1.00 83.44 175 MET A C 1
ATOM 1353 O O . MET A 1 175 ? -34.174 20.816 21.017 1.00 83.44 175 MET A O 1
ATOM 1357 N N . THR A 1 176 ? -32.537 19.364 21.503 1.00 84.88 176 THR A N 1
ATOM 1358 C CA . THR A 1 176 ? -32.873 18.404 20.443 1.00 84.88 176 THR A CA 1
ATOM 1359 C C . THR A 1 176 ? -34.231 17.741 20.647 1.00 84.88 176 THR A C 1
ATOM 1361 O O . THR A 1 176 ? -34.922 17.477 19.669 1.00 84.88 176 THR A O 1
ATOM 1364 N N . GLU A 1 177 ? -34.621 17.466 21.892 1.00 85.06 177 GLU A N 1
ATOM 1365 C CA . GLU A 1 177 ? -35.911 16.842 22.211 1.00 85.06 177 GLU A CA 1
ATOM 1366 C C . GLU A 1 177 ? -37.051 17.840 22.006 1.00 85.06 177 GLU A C 1
ATOM 1368 O O . GLU A 1 177 ? -38.038 17.519 21.350 1.00 85.06 177 GLU A O 1
ATOM 1373 N N . VAL A 1 178 ? -36.867 19.079 22.472 1.00 89.00 178 VAL A N 1
ATOM 1374 C CA . VAL A 1 178 ? -37.847 20.159 22.280 1.00 89.00 178 VAL A CA 1
ATOM 1375 C C . VAL A 1 178 ? -38.030 20.482 20.796 1.00 89.00 178 VAL A C 1
ATOM 1377 O O . VAL A 1 178 ? -39.159 20.633 20.335 1.00 89.00 178 VAL A O 1
ATOM 1380 N N . ALA A 1 179 ? -36.936 20.536 20.029 1.00 88.12 179 ALA A N 1
ATOM 1381 C CA . ALA A 1 179 ? -37.000 20.753 18.586 1.00 88.12 179 ALA A CA 1
ATOM 1382 C C . ALA A 1 179 ? -37.713 19.609 17.857 1.00 88.12 179 ALA A C 1
ATOM 1384 O O . ALA A 1 179 ? -38.557 19.869 17.006 1.00 88.12 179 ALA A O 1
ATOM 1385 N N . SER A 1 180 ? -37.397 18.354 18.196 1.00 86.88 180 SER A N 1
ATOM 1386 C CA . SER A 1 180 ? -37.995 17.189 17.530 1.00 86.88 180 SER A CA 1
ATOM 1387 C C . SER A 1 180 ? -39.499 17.119 17.790 1.00 86.88 180 SER A C 1
ATOM 1389 O O . SER A 1 180 ? -40.258 17.018 16.836 1.00 86.88 180 SER A O 1
ATOM 1391 N N . ALA A 1 181 ? -39.932 17.293 19.043 1.00 87.75 181 ALA A N 1
ATOM 1392 C CA . ALA A 1 181 ? -41.350 17.278 19.402 1.00 87.75 181 ALA A CA 1
ATOM 1393 C C . ALA A 1 181 ? -42.148 18.403 18.717 1.00 87.75 181 ALA A C 1
ATOM 1395 O O . ALA A 1 181 ? -43.267 18.187 18.260 1.00 87.75 181 ALA A O 1
ATOM 1396 N N . ALA A 1 182 ? -41.569 19.605 18.606 1.00 88.12 182 ALA A N 1
ATOM 1397 C CA . ALA A 1 182 ? -42.210 20.721 17.910 1.00 88.12 182 ALA A CA 1
ATOM 1398 C C . ALA A 1 182 ? -42.327 20.477 16.395 1.00 88.12 182 ALA A C 1
ATOM 1400 O O . ALA A 1 182 ? -43.347 20.813 15.793 1.00 88.12 182 ALA A O 1
ATOM 1401 N N . ILE A 1 183 ? -41.292 19.894 15.780 1.00 88.25 183 ILE A N 1
ATOM 1402 C CA . ILE A 1 183 ? -41.295 19.548 14.353 1.00 88.25 183 ILE A CA 1
ATOM 1403 C C . ILE A 1 183 ? -42.294 18.419 14.080 1.00 88.25 183 ILE A C 1
ATOM 1405 O O . ILE A 1 183 ? -43.042 18.516 13.114 1.00 88.25 183 ILE A O 1
ATOM 1409 N N . GLU A 1 184 ? -42.343 17.386 14.923 1.00 88.88 184 GLU A N 1
ATOM 1410 C CA . GLU A 1 184 ? -43.303 16.280 14.808 1.00 88.88 184 GLU A CA 1
ATOM 1411 C C . GLU A 1 184 ? -44.746 16.788 14.881 1.00 88.88 184 GLU A C 1
ATOM 1413 O O . GLU A 1 184 ? -45.509 16.549 13.949 1.00 88.88 184 GLU A O 1
ATOM 1418 N N . ALA A 1 185 ? -45.083 17.597 15.891 1.00 88.88 185 ALA A N 1
ATOM 1419 C CA . ALA A 1 185 ? -46.418 18.184 16.018 1.00 88.88 185 ALA A CA 1
ATOM 1420 C C . ALA A 1 185 ? -46.8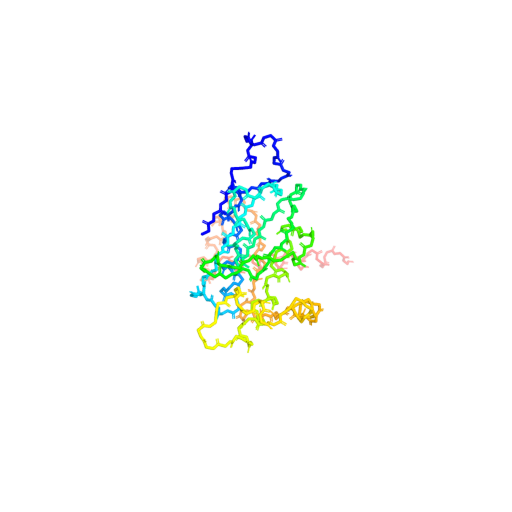02 19.042 14.797 1.00 88.88 185 ALA A C 1
ATOM 1422 O O . ALA A 1 185 ? -47.928 18.982 14.309 1.00 88.88 185 ALA A O 1
ATOM 1423 N N . TYR A 1 186 ? -45.863 19.825 14.256 1.00 86.44 186 TYR A N 1
ATOM 1424 C CA . TYR A 1 186 ? -46.111 20.608 13.045 1.00 86.44 186 TYR A CA 1
ATOM 1425 C C . TYR A 1 186 ? -46.313 19.719 11.805 1.00 86.44 186 TYR A C 1
ATOM 1427 O O . TYR A 1 186 ? -47.220 19.961 11.008 1.00 86.44 186 TYR A O 1
ATOM 1435 N N . LEU A 1 187 ? -45.511 18.666 11.641 1.00 88.25 187 LEU A N 1
ATOM 1436 C CA . LEU A 1 187 ? -45.659 17.720 10.532 1.00 88.25 187 LEU A CA 1
ATOM 1437 C C . LEU A 1 187 ? -46.975 16.932 10.607 1.00 88.25 187 LEU A C 1
ATOM 1439 O O . LEU A 1 187 ? -47.581 16.680 9.568 1.00 88.25 187 LEU A O 1
ATOM 1443 N N . GLU A 1 188 ? -47.445 16.596 11.807 1.00 86.44 188 GLU A N 1
ATOM 1444 C CA . GLU A 1 188 ? -48.765 15.990 12.019 1.00 86.44 188 GLU A CA 1
ATOM 1445 C C . GLU A 1 188 ? -49.885 16.936 11.568 1.00 86.44 188 GLU A C 1
ATOM 1447 O O . GLU A 1 188 ? -50.742 16.536 10.780 1.00 86.44 188 GLU A O 1
ATOM 1452 N N . THR A 1 189 ? -49.816 18.225 11.927 1.00 85.06 189 THR A N 1
ATOM 1453 C CA . THR A 1 189 ? -50.810 19.216 11.469 1.00 85.06 189 THR A CA 1
ATOM 1454 C C . THR A 1 189 ? -50.820 19.426 9.948 1.00 85.06 189 THR A C 1
ATOM 1456 O O . THR A 1 189 ? -51.867 19.723 9.369 1.00 85.06 189 THR A O 1
ATOM 1459 N N . LEU A 1 190 ? -49.679 19.243 9.272 1.00 77.25 190 LEU A N 1
ATOM 1460 C CA . LEU A 1 190 ? -49.572 19.301 7.807 1.00 77.25 190 LEU A CA 1
ATOM 1461 C C . LEU A 1 190 ? -50.147 18.064 7.104 1.00 77.25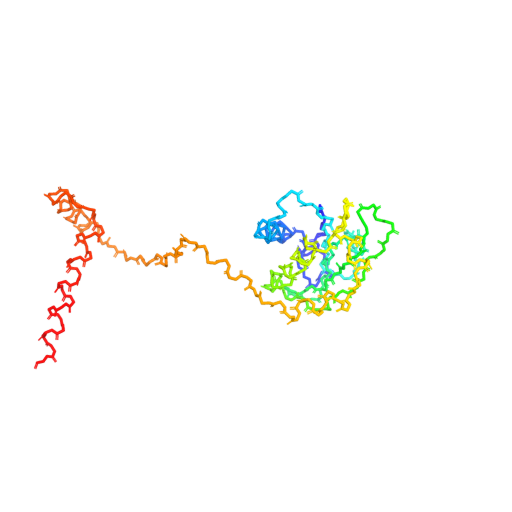 190 LEU A C 1
ATOM 1463 O O . LEU A 1 190 ? -50.550 18.151 5.943 1.00 77.25 190 LEU A O 1
ATOM 1467 N N . ASN A 1 191 ? -50.164 16.916 7.782 1.00 72.50 191 ASN A N 1
ATOM 1468 C CA . ASN A 1 191 ? -50.759 15.691 7.256 1.00 72.50 191 ASN A CA 1
ATOM 1469 C C . ASN A 1 191 ? -52.284 15.689 7.424 1.00 72.50 191 ASN A C 1
ATOM 1471 O O . ASN A 1 191 ? -52.979 15.263 6.505 1.00 72.50 191 ASN A O 1
ATOM 1475 N N . ASP A 1 192 ? -52.801 16.238 8.527 1.00 64.50 192 ASP A N 1
ATOM 1476 C CA . ASP A 1 192 ? -54.248 16.372 8.763 1.00 64.50 192 ASP A CA 1
ATOM 1477 C C . ASP A 1 192 ? -54.926 17.418 7.864 1.00 64.50 192 ASP A C 1
ATOM 1479 O O . ASP A 1 192 ? -56.123 17.344 7.616 1.00 64.50 192 ASP A O 1
ATOM 1483 N N . SER A 1 193 ? -54.177 18.381 7.321 1.00 58.91 193 SER A N 1
ATOM 1484 C CA . SER A 1 193 ? -54.697 19.423 6.417 1.00 58.91 193 SER A CA 1
ATOM 1485 C C . SER A 1 193 ? -54.682 19.029 4.927 1.00 58.91 193 SER A C 1
ATOM 1487 O O . SER A 1 193 ? -54.936 19.866 4.058 1.00 58.91 193 SER A O 1
ATOM 1489 N N . ARG A 1 194 ? -54.382 17.758 4.616 1.00 55.50 194 ARG A N 1
ATOM 1490 C CA . ARG A 1 194 ? -54.388 17.171 3.259 1.00 55.50 194 ARG A CA 1
ATOM 1491 C C . ARG A 1 194 ? -55.504 16.135 3.022 1.00 55.50 194 ARG A C 1
ATOM 1493 O O . ARG A 1 194 ? -55.481 15.474 1.981 1.00 55.50 194 ARG A O 1
ATOM 1500 N N . LEU A 1 195 ? -56.467 16.028 3.939 1.00 44.28 195 LEU A N 1
ATOM 1501 C CA . LEU A 1 195 ? -57.763 15.352 3.771 1.00 44.28 195 LEU A CA 1
ATOM 1502 C C . LEU A 1 195 ? -58.886 16.394 3.705 1.00 44.28 195 LEU A C 1
ATOM 1504 O O . LEU A 1 195 ? -59.870 16.125 2.983 1.00 44.28 195 LEU A O 1
#

Foldseek 3Di:
DEWDCAPPPDPQFQEGTPVCVVVLVVLLLVLCVVLPNNVADWFEYEYRAPPCPRVQQQTQWRWHHDHYQWTFIWHQHDPVSPDTTDGQHGTDRNVCVSLLNNLLVNCCVVPPDPPDHSNNVCVVCDRVNSVVSSVPDDPPPPPPVDPPPPDDDDDDDPVVVVVLVVVCVVVVHDSVVSVVVVVVVVVVVVVVVVD

pLDDT: mean 89.4, std 13.12, range [37.72, 98.56]

Radius of gyration: 25.46 Å; chains: 1; bounding box: 75×54×48 Å

Sequence (195 aa):
SMACPALPTCGLATTESERVLPSILERVRSVLTKVGLPEDHFVVRMTGCPNGCARPYLAEMGFVGRSPGVYEFWLGADPHQTRLAEPFIASLPIDELEKTLEPLFVTFKSARQMDESFGDFCHRVGFDQLREAIATYQPVVVKVNGKSKVRRRIDMGDGLYERLKAAAVAQGKPMTEVASAAIEAYLETLNDSRL